Protein AF-A0A371CM23-F1 (afdb_monomer)

Nearest PDB structures (foldseek):
  6n2f-assembly1_A  TM=3.020E-01  e=3.499E-03  Arabidopsis thaliana
  1kz6-assembly1_E  TM=3.773E-01  e=4.670E+00  Schizosaccharomyces pombe
  8ssc-assembly1_A  TM=3.846E-01  e=6.494E+00  Thermus thermophilus HB8
  1di0-assembly1_A  TM=2.887E-01  e=3.749E+00  Brucella abortus

Foldseek 3Di:
DDLVVQQVLLADPCNLVVLLVPQVDQEDEDAQHEHQAPVSVVSSQQSHANHAYYHYAAYHYPQDDPPPDVPPPDDDDPAQDDQYQEYADEFEPDPRQLRVLQSVLQSCLVGNVLQRHAYYHFYYDDDADASCSRNHLSLLSSQDRHQHYAGEGAQDPDPSLLSSQLSNQRHAEYEYEYEASRQDLCVLLVVLVSLLSHPQLQRHAEYEYAYEAEEDDDLSSCRNLLSNLVSCDCVRNVNHQAYEYHYEYAHDPVRVPCLVVVPVVSVVSNCVSNVNCVVVVRYDYHYYHPDDPPPDPPPDDPDPDDDDD

Solvent-accessible surface area (backbone atoms only — not comparable to full-atom values): 16769 Å² total; per-residue (Å²): 134,62,78,65,59,62,37,57,53,57,63,42,83,61,37,47,64,61,52,38,68,44,49,80,42,36,70,50,77,48,69,66,43,57,36,84,30,68,68,55,54,50,49,45,51,52,36,24,79,43,32,27,34,41,36,41,34,48,68,40,50,68,73,70,65,90,74,77,67,89,73,85,80,74,80,89,72,100,66,53,57,44,53,28,34,33,42,35,41,35,38,44,63,51,72,60,47,17,50,47,40,26,54,50,38,46,56,47,56,72,20,49,21,33,74,46,25,32,35,42,34,46,42,62,44,75,94,82,66,38,44,50,76,30,36,34,78,49,55,42,66,36,17,58,41,24,25,33,40,37,38,44,57,53,75,64,93,52,68,63,51,47,54,31,44,43,34,25,66,44,35,31,33,43,33,44,34,37,55,44,96,50,68,49,46,63,47,32,45,47,50,19,50,55,62,63,46,36,67,45,41,49,52,26,31,37,40,35,42,37,36,46,33,80,35,84,82,60,77,67,68,57,42,38,39,47,42,35,42,68,51,62,39,61,90,53,29,65,46,52,60,40,35,38,40,38,43,30,30,40,66,52,90,86,51,81,84,52,68,71,72,52,47,58,62,50,50,53,51,52,53,69,38,26,53,66,42,56,75,67,69,28,59,47,79,46,80,41,67,58,80,77,73,95,77,68,90,86,77,81,76,81,86,77,76,84,85,78,135

Radius of gyration: 22.69 Å; Cα contacts (8 Å, |Δi|>4): 548; chains: 1; bounding box: 81×40×65 Å

Mean predicted aligned error: 10.31 Å

Structure (mmCIF, N/CA/C/O backbone):
data_AF-A0A371CM23-F1
#
_entry.id   AF-A0A371CM23-F1
#
loop_
_atom_site.group_PDB
_atom_site.id
_atom_site.type_symbol
_atom_site.label_atom_id
_atom_site.label_alt_id
_atom_site.label_comp_id
_atom_site.label_asym_id
_atom_site.label_entity_id
_atom_site.label_seq_id
_atom_site.pdbx_PDB_ins_code
_atom_site.Cartn_x
_atom_site.Cartn_y
_atom_site.Cartn_z
_atom_site.occupancy
_atom_site.B_iso_or_equiv
_atom_site.auth_seq_id
_atom_site.auth_comp_id
_atom_site.auth_asym_id
_atom_site.auth_atom_id
_atom_site.pdbx_PDB_model_num
ATOM 1 N N . MET A 1 1 ? 28.246 -14.247 -4.447 1.00 35.06 1 MET A N 1
ATOM 2 C CA . MET A 1 1 ? 28.243 -13.804 -5.861 1.00 35.06 1 MET A CA 1
ATOM 3 C C . MET A 1 1 ? 28.266 -12.284 -5.900 1.00 35.06 1 MET A C 1
ATOM 5 O O . MET A 1 1 ? 27.404 -11.659 -5.294 1.00 35.06 1 MET A O 1
ATOM 9 N N . SER A 1 2 ? 29.294 -11.690 -6.508 1.00 28.75 2 SER A N 1
ATOM 10 C CA . SER A 1 2 ? 29.508 -10.239 -6.526 1.00 28.75 2 SER A CA 1
ATOM 11 C C . SER A 1 2 ? 28.475 -9.523 -7.407 1.00 28.75 2 SER A C 1
ATOM 13 O O . SER A 1 2 ? 28.063 -10.030 -8.449 1.00 28.75 2 SER A O 1
ATOM 15 N N . ARG A 1 3 ? 28.081 -8.307 -7.003 1.00 31.19 3 ARG A N 1
ATOM 16 C CA . ARG A 1 3 ? 27.158 -7.407 -7.730 1.00 31.19 3 ARG A CA 1
ATOM 17 C C . ARG A 1 3 ? 27.526 -7.184 -9.206 1.00 31.19 3 ARG A C 1
ATOM 19 O O . ARG A 1 3 ? 26.651 -6.890 -10.013 1.00 31.19 3 ARG A O 1
ATOM 26 N N . THR A 1 4 ? 28.796 -7.347 -9.562 1.00 37.59 4 THR A N 1
ATOM 27 C CA . THR A 1 4 ? 29.312 -7.201 -10.928 1.00 37.59 4 THR A CA 1
ATOM 28 C C . THR A 1 4 ? 28.915 -8.352 -11.855 1.00 37.59 4 THR A C 1
ATOM 30 O O . THR A 1 4 ? 28.687 -8.115 -13.039 1.00 37.59 4 THR A O 1
ATOM 33 N N . ALA A 1 5 ? 28.745 -9.574 -11.337 1.00 33.97 5 ALA A N 1
ATOM 34 C CA . ALA A 1 5 ? 28.380 -10.728 -12.157 1.00 33.97 5 ALA A CA 1
ATOM 35 C C . ALA A 1 5 ? 26.925 -10.641 -12.654 1.00 33.97 5 ALA A C 1
ATOM 37 O O . ALA A 1 5 ? 26.678 -10.781 -13.842 1.00 33.97 5 ALA A O 1
ATOM 38 N N . LEU A 1 6 ? 25.956 -10.308 -11.796 1.00 42.22 6 LEU A N 1
ATOM 39 C CA . LEU A 1 6 ? 24.546 -10.182 -12.210 1.00 42.22 6 LEU A CA 1
ATOM 40 C C . LEU A 1 6 ? 24.303 -9.007 -13.179 1.00 42.22 6 LEU A C 1
ATOM 42 O O . LEU A 1 6 ? 23.492 -9.128 -14.094 1.00 42.22 6 LEU A O 1
ATOM 46 N N . GLY A 1 7 ? 25.039 -7.898 -13.031 1.00 40.88 7 GLY A N 1
ATOM 47 C CA . GLY A 1 7 ? 24.966 -6.758 -13.956 1.00 40.88 7 GLY A CA 1
ATOM 48 C C . GLY A 1 7 ? 25.486 -7.081 -15.362 1.00 40.88 7 GLY A C 1
ATOM 49 O O . GLY A 1 7 ? 24.867 -6.697 -16.355 1.00 40.88 7 GLY A O 1
ATOM 50 N N . ALA A 1 8 ? 26.569 -7.859 -15.466 1.00 47.59 8 ALA A N 1
ATOM 51 C CA . ALA A 1 8 ? 27.099 -8.312 -16.753 1.00 47.59 8 ALA A CA 1
ATOM 52 C C . ALA A 1 8 ? 26.114 -9.244 -17.487 1.00 47.59 8 ALA A C 1
ATOM 54 O O . ALA A 1 8 ? 25.931 -9.125 -18.698 1.00 47.59 8 ALA A O 1
ATOM 55 N N . TRP A 1 9 ? 25.412 -10.109 -16.747 1.00 47.91 9 TRP A N 1
ATOM 56 C CA . TRP A 1 9 ? 24.441 -11.055 -17.304 1.00 47.91 9 TRP A CA 1
ATOM 57 C C . TRP A 1 9 ? 23.134 -10.425 -17.782 1.00 47.91 9 TRP A C 1
ATOM 59 O O . TRP A 1 9 ? 22.467 -11.054 -18.580 1.00 47.91 9 TRP A O 1
ATOM 69 N N . ILE A 1 10 ? 22.744 -9.228 -17.329 1.00 53.38 10 ILE A N 1
ATOM 70 C CA . ILE A 1 10 ? 21.521 -8.532 -17.796 1.00 53.38 10 ILE A CA 1
ATOM 71 C C . ILE A 1 10 ? 21.820 -7.617 -18.998 1.00 53.38 10 ILE A C 1
ATOM 73 O O . ILE A 1 10 ? 20.923 -7.228 -19.749 1.00 53.38 10 ILE A O 1
ATOM 77 N N . SER A 1 11 ? 23.097 -7.292 -19.205 1.00 52.56 11 SER A N 1
ATOM 78 C CA . SER A 1 11 ? 23.566 -6.393 -20.263 1.00 52.56 11 SER A CA 1
ATOM 79 C C . SER A 1 11 ? 23.631 -7.060 -21.641 1.00 52.56 11 SER A C 1
ATOM 81 O O . SER A 1 11 ? 23.656 -6.368 -22.657 1.00 52.56 11 SER A O 1
ATOM 83 N N . HIS A 1 12 ? 23.651 -8.395 -21.699 1.00 58.47 12 HIS A N 1
ATOM 84 C CA . HIS A 1 12 ? 23.787 -9.119 -22.958 1.00 58.47 12 HIS A CA 1
ATOM 85 C C . HIS A 1 12 ? 22.426 -9.255 -23.680 1.00 58.47 12 HIS A C 1
ATOM 87 O O . HIS A 1 12 ? 21.406 -9.538 -23.048 1.00 58.47 12 HIS A O 1
ATOM 93 N N . PRO A 1 13 ? 22.339 -9.116 -25.011 1.00 59.00 13 PRO A N 1
ATOM 94 C CA . PRO A 1 13 ? 21.084 -9.328 -25.735 1.00 59.00 13 PRO A CA 1
ATOM 95 C C . PRO A 1 13 ? 20.507 -10.744 -25.554 1.00 59.00 13 PRO A C 1
ATOM 97 O O . PRO A 1 13 ? 19.305 -10.931 -25.596 1.00 59.00 13 PRO A O 1
ATOM 100 N N . SER A 1 14 ? 21.311 -11.772 -25.286 1.00 64.44 14 SER A N 1
ATOM 101 C CA . SER A 1 14 ? 20.772 -13.135 -25.102 1.00 64.44 14 SER A CA 1
ATOM 102 C C . SER A 1 14 ? 20.071 -13.373 -23.755 1.00 64.44 14 SER A C 1
ATOM 104 O O . SER A 1 14 ? 19.386 -14.382 -23.593 1.00 64.44 14 SER A O 1
ATOM 106 N N . SER A 1 15 ? 20.184 -12.452 -22.796 1.00 66.12 15 SER A N 1
ATOM 107 C CA . SER A 1 15 ? 19.636 -12.608 -21.438 1.00 66.12 15 SER A CA 1
ATOM 108 C C . SER A 1 15 ? 18.119 -12.774 -21.439 1.00 66.12 15 SER A C 1
ATOM 110 O O . SER A 1 15 ? 17.581 -13.612 -20.723 1.00 66.12 15 SER A O 1
ATOM 112 N N . PHE A 1 16 ? 17.413 -12.022 -22.292 1.00 66.56 16 PHE A N 1
ATOM 113 C CA . PHE A 1 16 ? 15.957 -12.141 -22.407 1.00 66.56 16 PHE A CA 1
ATOM 114 C C . PHE A 1 16 ? 15.532 -13.461 -23.065 1.00 66.56 16 PHE A C 1
ATOM 116 O O . PHE A 1 16 ? 14.471 -13.983 -22.739 1.00 66.56 16 PHE A O 1
ATOM 123 N N . VAL A 1 17 ? 16.367 -14.027 -23.944 1.00 69.44 17 VAL A N 1
ATOM 124 C CA . VAL A 1 17 ? 16.135 -15.348 -24.554 1.00 69.44 17 VAL A CA 1
ATOM 125 C C . VAL A 1 17 ? 16.346 -16.461 -23.531 1.00 69.44 17 VAL A C 1
ATOM 127 O O . VAL A 1 17 ? 15.643 -17.464 -23.554 1.00 69.44 17 VAL A O 1
ATOM 130 N N . ALA A 1 18 ? 17.301 -16.299 -22.614 1.00 76.31 18 ALA A N 1
ATOM 131 C CA . ALA A 1 18 ? 17.464 -17.231 -21.506 1.00 76.31 18 ALA A CA 1
ATOM 132 C C . ALA A 1 18 ? 16.271 -17.153 -20.542 1.00 76.31 18 ALA A C 1
ATOM 134 O O . ALA A 1 18 ? 15.743 -18.184 -20.135 1.00 76.31 18 ALA A O 1
ATOM 135 N N . ILE A 1 19 ? 15.808 -15.938 -20.228 1.00 75.75 19 ILE A N 1
ATOM 136 C CA . ILE A 1 19 ? 14.697 -15.722 -19.294 1.00 75.75 19 ILE A CA 1
ATOM 137 C C . ILE A 1 19 ? 13.362 -16.228 -19.860 1.00 75.75 19 ILE A C 1
ATOM 139 O O . ILE A 1 19 ? 12.578 -16.818 -19.119 1.00 75.75 19 ILE A O 1
ATOM 143 N N . SER A 1 20 ? 13.120 -16.088 -21.167 1.00 76.12 20 SER A N 1
ATOM 144 C CA . SER A 1 20 ? 11.886 -16.577 -21.799 1.00 76.12 20 SER A CA 1
ATOM 145 C C . SER A 1 20 ? 11.705 -18.098 -21.717 1.00 76.12 20 SER A C 1
ATOM 147 O O . SER A 1 20 ? 10.590 -18.591 -21.888 1.00 76.12 20 SER A O 1
ATOM 149 N N . ARG A 1 21 ? 12.773 -18.855 -21.421 1.00 83.19 21 ARG A N 1
ATOM 150 C CA . ARG A 1 21 ? 12.700 -20.308 -21.195 1.00 83.19 21 ARG A CA 1
ATOM 151 C C . ARG A 1 21 ? 11.995 -20.670 -19.890 1.00 83.19 21 ARG A C 1
ATOM 153 O O . ARG A 1 21 ? 11.508 -21.789 -19.763 1.00 83.19 21 ARG A O 1
ATOM 160 N N . PHE A 1 22 ? 11.897 -19.743 -18.939 1.00 84.50 22 PHE A N 1
ATOM 161 C CA . PHE A 1 22 ? 11.198 -19.966 -17.676 1.00 84.50 22 PHE A CA 1
ATOM 162 C C . PHE A 1 22 ? 9.701 -19.651 -17.803 1.00 84.50 22 PHE A C 1
ATOM 164 O O . PHE A 1 22 ? 9.168 -18.742 -17.165 1.00 84.50 22 PHE A O 1
ATOM 171 N N . SER A 1 23 ? 9.005 -20.411 -18.649 1.00 84.75 23 SER A N 1
ATOM 172 C CA . SER A 1 23 ? 7.587 -20.195 -18.960 1.00 84.75 23 SER A CA 1
ATOM 173 C C . SER A 1 23 ? 6.650 -20.402 -17.764 1.00 84.75 23 SER A C 1
ATOM 175 O O . SER A 1 23 ? 5.562 -19.828 -17.746 1.00 84.75 23 SER A O 1
ATOM 177 N N . SER A 1 24 ? 7.066 -21.170 -16.755 1.00 90.88 24 SER A N 1
ATOM 178 C CA . SER A 1 24 ? 6.309 -21.452 -15.529 1.00 90.88 24 SER A CA 1
ATOM 179 C C . SER A 1 24 ? 6.597 -20.486 -14.375 1.00 90.88 24 SER A C 1
ATOM 181 O O . SER A 1 24 ? 5.966 -20.598 -13.325 1.00 90.88 24 SER A O 1
ATOM 183 N N . THR A 1 25 ? 7.518 -19.530 -14.535 1.00 91.94 25 THR A N 1
ATOM 184 C CA . THR A 1 25 ? 7.862 -18.597 -13.454 1.00 91.94 25 THR A CA 1
ATOM 185 C C . THR A 1 25 ? 6.702 -17.656 -13.160 1.00 91.94 25 THR A C 1
ATOM 187 O O . THR A 1 25 ? 6.352 -16.804 -13.976 1.00 91.94 25 THR A O 1
ATOM 190 N N . GLN A 1 26 ? 6.142 -17.798 -11.960 1.00 95.62 26 GLN A N 1
ATOM 191 C CA . GLN A 1 26 ? 5.046 -16.966 -11.457 1.00 95.62 26 GLN A CA 1
ATOM 192 C C . GLN A 1 26 ? 5.521 -15.792 -10.605 1.00 95.62 26 GLN A C 1
ATOM 194 O O . GLN A 1 26 ? 4.825 -14.785 -10.513 1.00 95.62 26 GLN A O 1
ATOM 199 N N . SER A 1 27 ? 6.706 -15.907 -10.002 1.00 96.12 27 SER A N 1
ATOM 200 C CA . SER A 1 27 ? 7.258 -14.912 -9.088 1.00 96.12 27 SER A CA 1
ATOM 201 C C . SER A 1 27 ? 8.640 -14.470 -9.535 1.00 96.12 27 SER A C 1
ATOM 203 O O . SER A 1 27 ? 9.510 -15.301 -9.796 1.00 96.12 27 SER A O 1
ATOM 205 N N . LEU A 1 28 ? 8.843 -13.157 -9.606 1.00 95.19 28 LEU A N 1
ATOM 206 C CA . LEU A 1 28 ? 10.132 -12.548 -9.897 1.00 95.19 28 LEU A CA 1
ATOM 207 C C . LEU A 1 28 ? 10.450 -11.480 -8.855 1.00 95.19 28 LEU A C 1
ATOM 209 O O . LEU A 1 28 ? 9.652 -10.578 -8.601 1.00 95.19 28 LEU A O 1
ATOM 213 N N . MET A 1 29 ? 11.658 -11.556 -8.304 1.00 95.62 29 MET A N 1
ATOM 214 C CA . MET A 1 29 ? 12.214 -10.532 -7.431 1.00 95.62 29 MET A CA 1
ATOM 215 C C . MET A 1 29 ? 13.476 -9.954 -8.066 1.00 95.62 29 MET A C 1
ATOM 217 O O . MET A 1 29 ? 14.402 -10.689 -8.400 1.00 95.62 29 MET A O 1
ATOM 221 N N . ILE A 1 30 ? 13.511 -8.634 -8.224 1.00 93.44 30 ILE A N 1
ATOM 222 C CA . ILE A 1 30 ? 14.664 -7.885 -8.725 1.00 93.44 30 ILE A CA 1
ATOM 223 C C . ILE A 1 30 ? 15.074 -6.917 -7.623 1.00 93.44 30 ILE A C 1
ATOM 225 O O . ILE A 1 30 ? 14.290 -6.064 -7.211 1.00 93.44 30 ILE A O 1
ATOM 229 N N . PHE A 1 31 ? 16.309 -7.052 -7.155 1.00 92.31 31 PHE A N 1
ATOM 230 C CA . PHE A 1 31 ? 16.837 -6.275 -6.041 1.00 92.31 31 PHE A CA 1
ATOM 231 C C . PHE A 1 31 ? 18.124 -5.577 -6.464 1.00 92.31 31 PHE A C 1
ATOM 233 O O . PHE A 1 31 ? 19.132 -6.233 -6.736 1.00 92.31 31 PHE A O 1
ATOM 240 N N . ARG A 1 32 ? 18.094 -4.242 -6.499 1.00 88.00 32 ARG A N 1
ATOM 241 C CA . ARG A 1 32 ? 19.245 -3.373 -6.775 1.00 88.00 32 ARG A CA 1
ATOM 242 C C . ARG A 1 32 ? 20.002 -3.774 -8.043 1.00 88.00 32 ARG A C 1
ATOM 244 O O . ARG A 1 32 ? 21.234 -3.822 -8.053 1.00 88.00 32 ARG A O 1
ATOM 251 N N . CYS A 1 33 ? 19.262 -4.116 -9.097 1.00 89.50 33 CYS A N 1
ATOM 252 C CA . CYS A 1 33 ? 19.820 -4.492 -10.394 1.00 89.50 33 CYS A CA 1
ATOM 253 C C . CYS A 1 33 ? 19.880 -3.282 -11.327 1.00 89.50 33 CYS A C 1
ATOM 255 O O . CYS A 1 33 ? 18.923 -2.513 -11.412 1.00 89.50 33 CYS A O 1
ATOM 257 N N . ALA A 1 34 ? 20.981 -3.154 -12.066 1.00 90.62 34 ALA A N 1
ATOM 258 C CA . ALA A 1 34 ? 21.123 -2.167 -13.127 1.00 90.62 34 ALA A CA 1
ATOM 259 C C . ALA A 1 34 ? 20.753 -2.784 -14.482 1.00 90.62 34 ALA A C 1
ATOM 261 O O . ALA A 1 34 ? 21.237 -3.856 -14.843 1.00 90.62 34 ALA A O 1
ATOM 262 N N . PHE A 1 35 ? 19.910 -2.084 -15.232 1.00 87.50 35 PHE A N 1
ATOM 263 C CA . PHE A 1 35 ? 19.497 -2.424 -16.584 1.00 87.50 35 PHE A CA 1
ATOM 264 C C . PHE A 1 35 ? 20.091 -1.414 -17.569 1.00 87.50 35 PHE A C 1
ATOM 266 O O . PHE A 1 35 ? 20.107 -0.215 -17.282 1.00 87.50 35 PHE A O 1
ATOM 273 N N . PRO A 1 36 ? 20.506 -1.852 -18.769 1.00 87.06 36 PRO A N 1
ATOM 274 C CA . PRO A 1 36 ? 21.047 -0.946 -19.783 1.00 87.06 36 PRO A CA 1
ATOM 275 C C . PRO A 1 36 ? 19.995 0.036 -20.325 1.00 87.06 36 PRO A C 1
ATOM 277 O O . PRO A 1 36 ? 20.334 1.080 -20.867 1.00 87.06 36 PRO A O 1
ATOM 280 N N . SER A 1 37 ? 18.704 -0.287 -20.201 1.00 89.06 37 SER A N 1
ATOM 281 C CA . SER A 1 37 ? 17.589 0.604 -20.532 1.00 89.06 37 SER A CA 1
ATOM 282 C C . SER A 1 37 ? 16.303 0.145 -19.844 1.00 89.06 37 SER A C 1
ATOM 284 O O . SER A 1 37 ? 16.158 -1.033 -19.509 1.00 89.06 37 SER A O 1
ATOM 286 N N . PHE A 1 38 ? 15.311 1.034 -19.744 1.00 90.25 38 PHE A N 1
ATOM 287 C CA . PHE A 1 38 ? 13.955 0.644 -19.345 1.00 90.25 38 PHE A CA 1
ATOM 288 C C . PHE A 1 38 ? 13.356 -0.420 -20.287 1.00 90.25 38 PHE A C 1
ATOM 290 O O . PHE A 1 38 ? 12.633 -1.321 -19.868 1.00 90.25 38 PHE A O 1
ATOM 297 N N . GLY A 1 39 ? 13.701 -0.366 -21.579 1.00 87.88 39 GLY A N 1
ATOM 298 C CA . GLY A 1 39 ? 13.305 -1.374 -22.563 1.00 87.88 39 GLY A CA 1
ATOM 299 C C . GLY A 1 39 ? 13.792 -2.785 -22.226 1.00 87.88 39 GLY A C 1
ATOM 300 O O . GLY A 1 39 ? 13.050 -3.738 -22.454 1.00 87.88 39 GLY A O 1
ATOM 301 N N . ALA A 1 40 ? 14.989 -2.924 -21.650 1.00 86.31 40 ALA A N 1
ATOM 302 C CA . ALA A 1 40 ? 15.518 -4.220 -21.231 1.00 86.31 40 ALA A CA 1
ATOM 303 C C . ALA A 1 40 ? 14.683 -4.832 -20.096 1.00 86.31 40 ALA A C 1
ATOM 305 O O . ALA A 1 40 ? 14.271 -5.987 -20.207 1.00 86.31 40 ALA A O 1
ATOM 306 N N . LEU A 1 41 ? 14.345 -4.039 -19.071 1.00 90.88 41 LEU A N 1
ATOM 307 C CA . LEU A 1 41 ? 13.445 -4.469 -17.997 1.00 90.88 41 LEU A CA 1
ATOM 308 C C . LEU A 1 41 ? 12.080 -4.894 -18.555 1.00 90.88 41 LEU A C 1
ATOM 310 O O . LEU A 1 41 ? 11.600 -5.983 -18.249 1.00 90.88 41 LEU A O 1
ATOM 314 N N . ARG A 1 42 ? 11.474 -4.076 -19.426 1.00 90.62 42 ARG A N 1
ATOM 315 C CA . ARG A 1 42 ? 10.180 -4.412 -20.039 1.00 90.62 42 ARG A CA 1
ATOM 316 C C . ARG A 1 42 ? 10.228 -5.741 -20.783 1.00 90.62 42 ARG A C 1
ATOM 318 O O . ARG A 1 42 ? 9.348 -6.563 -20.571 1.00 90.62 42 ARG A O 1
ATOM 325 N N . ARG A 1 43 ? 11.257 -5.971 -21.609 1.00 87.62 43 ARG A N 1
ATOM 326 C CA . ARG A 1 43 ? 11.415 -7.228 -22.360 1.00 87.62 43 ARG A CA 1
ATOM 327 C C . ARG A 1 43 ? 11.471 -8.435 -21.430 1.00 87.62 43 ARG A C 1
ATOM 329 O O . ARG A 1 43 ? 10.758 -9.401 -21.681 1.00 87.62 43 ARG A O 1
ATOM 336 N N . ILE A 1 44 ? 12.244 -8.346 -20.345 1.00 89.00 44 ILE A N 1
ATOM 337 C CA . ILE A 1 44 ? 12.332 -9.389 -19.313 1.00 89.00 44 ILE A CA 1
ATOM 338 C C . ILE A 1 44 ? 10.943 -9.694 -18.746 1.00 89.00 44 ILE A C 1
ATOM 340 O O . ILE A 1 44 ? 10.496 -10.837 -18.807 1.00 89.00 44 ILE A O 1
ATOM 344 N N . LEU A 1 45 ? 10.217 -8.671 -18.292 1.00 91.69 45 LEU A N 1
ATOM 345 C CA . LEU A 1 45 ? 8.884 -8.846 -17.707 1.00 91.69 45 LEU A CA 1
ATOM 346 C C . LEU A 1 45 ? 7.864 -9.390 -18.716 1.00 91.69 45 LEU A C 1
ATOM 348 O O . LEU A 1 45 ? 7.056 -10.247 -18.375 1.00 91.69 45 LEU A O 1
ATOM 352 N N . THR A 1 46 ? 7.913 -8.945 -19.973 1.00 89.25 46 THR A N 1
ATOM 353 C CA . THR A 1 46 ? 7.014 -9.442 -21.029 1.00 89.25 46 THR A CA 1
ATOM 354 C C . THR A 1 46 ? 7.3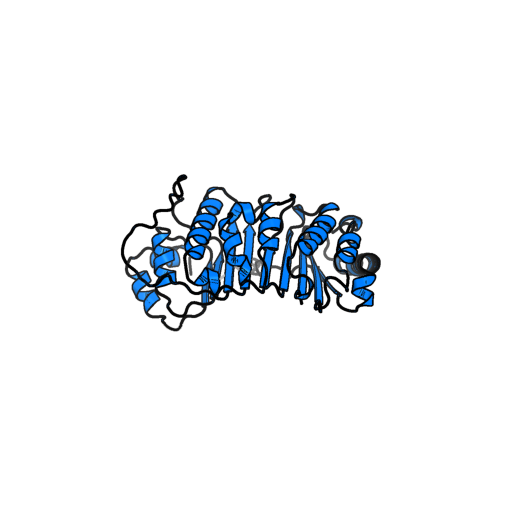55 -10.856 -21.496 1.00 89.25 46 THR A C 1
ATOM 356 O O . THR A 1 46 ? 6.480 -11.543 -22.016 1.00 89.25 46 THR A O 1
ATOM 359 N N . SER A 1 47 ? 8.607 -11.292 -21.316 1.00 87.94 47 SER A N 1
ATOM 360 C CA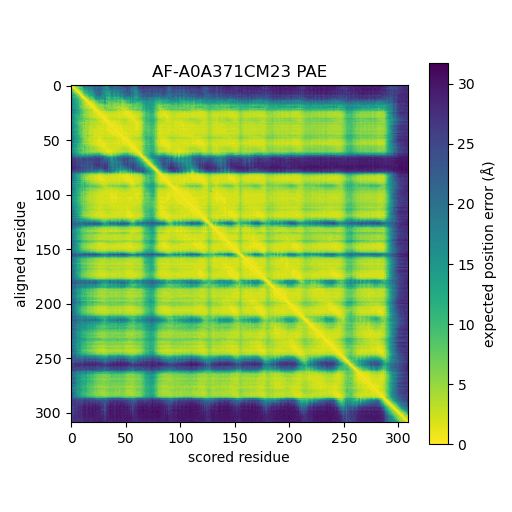 . SER A 1 47 ? 9.078 -12.624 -21.713 1.00 87.94 47 SER A CA 1
ATOM 361 C C . SER A 1 47 ? 8.671 -13.734 -20.745 1.00 87.94 47 SER A C 1
ATOM 363 O O . SER A 1 47 ? 8.829 -14.904 -21.078 1.00 87.94 47 SER A O 1
ATOM 365 N N . LEU A 1 48 ? 8.132 -13.377 -19.575 1.00 90.56 48 LEU A N 1
ATOM 366 C CA . LEU A 1 48 ? 7.671 -14.305 -18.548 1.00 90.56 48 LEU A CA 1
ATOM 367 C C . LEU A 1 48 ? 6.141 -14.409 -18.596 1.00 90.56 48 LEU A C 1
ATOM 369 O O . LEU A 1 48 ? 5.441 -13.597 -17.985 1.00 90.56 48 LEU A O 1
ATOM 373 N N . PRO A 1 49 ? 5.582 -15.378 -19.340 1.00 87.75 49 PRO A N 1
ATOM 374 C CA . PRO A 1 49 ? 4.156 -15.398 -19.617 1.00 87.75 49 PRO A CA 1
ATOM 375 C C . PRO A 1 49 ? 3.287 -15.716 -18.394 1.00 87.75 49 PRO A C 1
ATOM 377 O O . PRO A 1 49 ? 2.132 -15.296 -18.369 1.00 87.75 49 PRO A O 1
ATOM 380 N N . SER A 1 50 ? 3.826 -16.431 -17.408 1.00 92.56 50 SER A N 1
ATOM 381 C CA . SER A 1 50 ? 3.104 -16.834 -16.195 1.00 92.56 50 SER A CA 1
ATOM 382 C C . SER A 1 50 ? 3.339 -15.896 -15.011 1.00 92.56 50 SER A C 1
ATOM 384 O O . SER A 1 50 ? 2.869 -16.188 -13.915 1.00 92.56 50 SER A O 1
ATOM 386 N N . LEU A 1 51 ? 4.065 -14.789 -15.205 1.00 95.00 51 LEU A N 1
ATOM 387 C CA . LEU A 1 51 ? 4.430 -13.881 -14.123 1.00 95.00 51 LEU A CA 1
ATOM 388 C C . LEU A 1 51 ? 3.193 -13.183 -13.551 1.00 95.00 51 LEU A C 1
ATOM 390 O O . LEU A 1 51 ? 2.560 -12.375 -14.232 1.00 95.00 51 LEU A O 1
ATOM 394 N N . THR A 1 52 ? 2.905 -13.453 -12.280 1.00 97.06 52 THR A N 1
ATOM 395 C CA . THR A 1 52 ? 1.791 -12.865 -11.526 1.00 97.06 52 THR A CA 1
ATOM 396 C C . THR A 1 52 ? 2.260 -12.096 -10.293 1.00 97.06 52 THR A C 1
ATOM 398 O O . THR A 1 52 ? 1.544 -11.215 -9.825 1.00 97.06 52 THR A O 1
ATOM 401 N N . ILE A 1 53 ? 3.459 -12.378 -9.780 1.00 98.06 53 ILE A N 1
ATOM 402 C CA . ILE A 1 53 ? 4.035 -11.738 -8.595 1.00 98.06 53 ILE A CA 1
ATOM 403 C C . ILE A 1 53 ? 5.337 -11.048 -8.991 1.00 98.06 53 ILE A C 1
ATOM 405 O O . ILE A 1 53 ? 6.289 -11.695 -9.430 1.00 98.06 53 ILE A O 1
ATOM 409 N N . LEU A 1 54 ? 5.401 -9.734 -8.796 1.00 97.88 54 LEU A N 1
ATOM 410 C CA . LEU A 1 54 ? 6.600 -8.948 -9.060 1.00 97.88 54 LEU A CA 1
ATOM 411 C C . LEU A 1 54 ? 7.021 -8.170 -7.819 1.00 97.88 54 LEU A C 1
ATOM 413 O O . LEU A 1 54 ? 6.234 -7.423 -7.241 1.00 97.88 54 LEU A O 1
ATOM 417 N N . ARG A 1 55 ? 8.293 -8.308 -7.446 1.00 97.75 55 ARG A N 1
ATOM 418 C CA . ARG A 1 55 ? 8.933 -7.503 -6.405 1.00 97.75 55 ARG A CA 1
ATOM 419 C C . ARG A 1 55 ? 10.117 -6.753 -7.002 1.00 97.75 55 ARG A C 1
ATOM 421 O O . ARG A 1 55 ? 11.061 -7.380 -7.479 1.00 97.75 55 ARG A O 1
ATOM 428 N N . LEU A 1 56 ? 10.061 -5.427 -6.984 1.00 95.88 56 LEU A N 1
ATOM 429 C CA . LEU A 1 56 ? 11.125 -4.541 -7.445 1.00 95.88 56 LEU A CA 1
ATOM 430 C C . LEU A 1 56 ? 11.620 -3.699 -6.276 1.00 95.88 56 LEU A C 1
ATOM 432 O O . LEU A 1 56 ? 10.844 -2.968 -5.668 1.00 95.88 56 LEU A O 1
ATOM 436 N N . ASP A 1 57 ? 12.914 -3.785 -5.996 1.00 94.44 57 ASP A N 1
ATOM 437 C CA . ASP A 1 57 ? 13.565 -2.953 -4.991 1.00 94.44 57 ASP A CA 1
ATOM 438 C C . ASP A 1 57 ? 14.765 -2.231 -5.601 1.00 94.44 57 ASP A C 1
ATOM 440 O O . ASP A 1 57 ? 15.741 -2.874 -5.995 1.00 94.44 57 ASP A O 1
ATOM 444 N N . ASP A 1 58 ? 14.665 -0.908 -5.710 1.00 90.69 58 ASP A N 1
ATOM 445 C CA . ASP A 1 58 ? 15.665 0.006 -6.268 1.00 90.69 58 ASP A CA 1
ATOM 446 C C . ASP A 1 58 ? 16.299 -0.467 -7.601 1.00 90.69 58 ASP A C 1
ATOM 448 O O . ASP A 1 58 ? 17.531 -0.534 -7.716 1.00 90.69 58 ASP A O 1
ATOM 452 N N . PRO A 1 59 ? 15.519 -0.843 -8.637 1.00 92.38 59 PRO A N 1
ATOM 453 C CA . PRO A 1 59 ? 16.097 -1.129 -9.943 1.00 92.38 59 PRO A CA 1
ATOM 454 C C . PRO A 1 59 ? 16.579 0.168 -10.613 1.00 92.38 59 PRO A C 1
ATOM 456 O O . PRO A 1 59 ? 15.943 1.220 -10.534 1.00 92.38 59 PRO A O 1
ATOM 459 N N . LEU A 1 60 ? 17.696 0.076 -11.329 1.00 91.31 60 LEU A N 1
ATOM 460 C CA . LEU A 1 60 ? 18.363 1.217 -11.949 1.00 91.31 60 LEU A CA 1
ATOM 461 C C . LEU A 1 60 ? 18.378 1.075 -13.471 1.00 91.31 60 LEU A C 1
ATOM 463 O O . LEU A 1 60 ? 18.592 -0.011 -13.998 1.00 91.31 60 LEU A O 1
ATOM 467 N N . TRP A 1 61 ? 18.191 2.179 -14.186 1.00 92.62 61 TRP A N 1
ATOM 468 C CA . TRP A 1 61 ? 18.437 2.299 -15.628 1.00 92.62 61 TRP A CA 1
ATOM 469 C C . TRP A 1 61 ? 18.780 3.757 -15.972 1.00 92.62 61 TRP A C 1
ATOM 471 O O . TRP A 1 61 ? 18.634 4.624 -15.104 1.00 92.62 61 TRP A O 1
ATOM 481 N N . PRO A 1 62 ? 19.266 4.069 -17.188 1.00 91.44 62 PRO A N 1
ATOM 482 C CA . PRO A 1 62 ? 19.531 5.450 -17.583 1.00 91.44 62 PRO A CA 1
ATOM 483 C C . PRO A 1 62 ? 18.341 6.372 -17.299 1.00 91.44 62 PRO A C 1
ATOM 485 O O . PRO A 1 62 ? 17.188 5.969 -17.457 1.00 91.44 62 PRO A O 1
ATOM 488 N N . ASP A 1 63 ? 18.633 7.578 -16.817 1.00 87.25 63 ASP A N 1
ATOM 489 C CA . ASP A 1 63 ? 17.621 8.544 -16.386 1.00 87.25 63 ASP A CA 1
ATOM 490 C C . ASP A 1 63 ? 16.661 8.864 -17.549 1.00 87.25 63 ASP A C 1
ATOM 492 O O . ASP A 1 63 ? 17.133 9.188 -18.644 1.00 87.25 63 ASP A O 1
ATOM 496 N N . PRO A 1 64 ? 15.334 8.715 -17.381 1.00 82.19 64 PRO A N 1
ATOM 497 C CA . PRO A 1 64 ? 14.393 9.123 -18.416 1.00 82.19 64 PRO A CA 1
ATOM 498 C C . PRO A 1 64 ? 14.506 10.630 -18.688 1.00 82.19 64 PRO A C 1
ATOM 500 O O . PRO A 1 64 ? 14.650 11.436 -17.768 1.00 82.19 64 PRO A O 1
ATOM 503 N N . ALA A 1 65 ? 14.406 11.013 -19.964 1.00 75.69 65 ALA A N 1
ATOM 504 C CA . ALA A 1 65 ? 14.339 12.418 -20.352 1.00 75.69 65 ALA A CA 1
ATOM 505 C C . ALA A 1 65 ? 13.160 13.122 -19.652 1.00 75.69 65 ALA A C 1
ATOM 507 O O . ALA A 1 65 ? 12.125 12.503 -19.397 1.00 75.69 65 ALA A O 1
ATOM 508 N N . VAL A 1 66 ? 13.332 14.415 -19.353 1.00 62.19 66 VAL A N 1
ATOM 509 C CA . VAL A 1 66 ? 12.360 15.246 -18.611 1.00 62.19 66 VAL A CA 1
ATOM 510 C C . VAL A 1 66 ? 10.987 15.261 -19.297 1.00 62.19 66 VAL A C 1
ATOM 512 O O . VAL A 1 66 ? 9.958 15.251 -18.622 1.00 62.19 66 VAL A O 1
ATOM 515 N N . ASP A 1 67 ? 10.966 15.159 -20.626 1.00 55.19 67 ASP A N 1
ATOM 516 C CA . ASP A 1 67 ? 9.749 14.994 -21.410 1.00 55.19 67 ASP A CA 1
ATOM 517 C C . ASP A 1 67 ? 9.331 13.522 -21.444 1.00 55.19 67 ASP A C 1
ATOM 519 O O . ASP A 1 67 ? 9.666 12.766 -22.363 1.00 55.19 67 ASP A O 1
ATOM 523 N N . LEU A 1 68 ? 8.548 13.102 -20.449 1.00 53.72 68 LEU A N 1
ATOM 524 C CA . LEU A 1 68 ? 7.815 11.833 -20.470 1.00 53.72 68 LEU A CA 1
ATOM 525 C C . LEU A 1 68 ? 6.692 11.897 -21.522 1.00 53.72 68 LEU A C 1
ATOM 527 O O . LEU A 1 68 ? 5.503 11.844 -21.210 1.00 53.72 68 LEU A O 1
ATOM 531 N N . SER A 1 69 ? 7.063 12.025 -22.797 1.00 40.91 69 SER A N 1
ATOM 532 C CA . SER A 1 69 ? 6.126 11.949 -23.908 1.00 40.91 69 SER A CA 1
ATOM 533 C C . SER A 1 69 ? 5.438 10.577 -23.896 1.00 40.91 69 SER A C 1
ATOM 535 O O . SER A 1 69 ? 6.114 9.548 -23.817 1.00 40.91 69 SER A O 1
ATOM 537 N N . PRO A 1 70 ? 4.103 10.511 -24.052 1.00 44.31 70 PRO A N 1
ATOM 538 C CA . PRO A 1 70 ? 3.324 9.270 -23.979 1.00 44.31 70 PRO A CA 1
ATOM 539 C C . PRO A 1 70 ? 3.542 8.333 -25.181 1.00 44.31 70 PRO A C 1
ATOM 541 O O . PRO A 1 70 ? 2.801 7.372 -25.382 1.00 44.31 70 PRO A O 1
ATOM 544 N N . ARG A 1 71 ? 4.555 8.586 -26.011 1.00 42.41 71 ARG A N 1
ATOM 545 C CA . ARG A 1 71 ? 4.798 7.851 -27.247 1.00 42.41 71 ARG A CA 1
ATOM 546 C C . ARG A 1 71 ? 5.646 6.613 -26.979 1.00 42.41 71 ARG A C 1
ATOM 548 O O . ARG A 1 71 ? 6.815 6.535 -27.337 1.00 42.41 71 ARG A O 1
ATOM 555 N N . LEU A 1 72 ? 5.003 5.583 -26.433 1.00 50.34 72 LEU A N 1
ATOM 556 C CA . LEU A 1 72 ? 5.417 4.192 -26.639 1.00 50.34 72 LEU A CA 1
ATOM 557 C C . LEU A 1 72 ? 5.100 3.767 -28.087 1.00 50.34 72 LEU A C 1
ATOM 559 O O . LEU A 1 72 ? 4.382 2.803 -28.324 1.00 50.34 72 LEU A O 1
ATOM 563 N N . SER A 1 73 ? 5.599 4.501 -29.079 1.00 40.62 73 SER A N 1
ATOM 564 C CA . SER A 1 73 ? 5.418 4.172 -30.492 1.00 40.62 73 SER A CA 1
ATOM 565 C C . SER A 1 73 ? 6.666 3.496 -31.027 1.00 40.62 73 SER A C 1
ATOM 567 O O . SER A 1 73 ? 7.352 4.069 -31.860 1.00 40.62 73 SER A O 1
ATOM 569 N N . HIS A 1 74 ? 6.947 2.276 -30.567 1.00 40.44 74 HIS A N 1
ATOM 570 C CA . HIS A 1 74 ? 7.730 1.306 -31.333 1.00 40.44 74 HIS A CA 1
ATOM 571 C C . HIS A 1 74 ? 6.969 -0.022 -31.347 1.00 40.44 74 HIS A C 1
ATOM 573 O O . HIS A 1 74 ? 7.076 -0.818 -30.421 1.00 40.44 74 HIS A O 1
ATOM 579 N N . GLY A 1 75 ? 6.152 -0.164 -32.397 1.00 36.47 75 GLY A N 1
ATOM 580 C CA . GLY A 1 75 ? 5.987 -1.380 -33.195 1.00 36.47 75 GLY A CA 1
ATOM 581 C C . GLY A 1 75 ? 5.581 -2.671 -32.487 1.00 36.47 75 GLY A C 1
ATOM 582 O O . GLY A 1 75 ? 6.389 -3.298 -31.818 1.00 36.47 75 GLY A O 1
ATOM 583 N N . ALA A 1 76 ? 4.358 -3.113 -32.794 1.00 36.09 76 ALA A N 1
ATOM 584 C CA . ALA A 1 76 ? 3.909 -4.506 -32.783 1.00 36.09 76 ALA A CA 1
ATOM 585 C C . ALA A 1 76 ? 4.016 -5.277 -31.453 1.00 36.09 76 ALA A C 1
ATOM 587 O O . ALA A 1 76 ? 4.964 -6.015 -31.219 1.00 36.09 76 ALA A O 1
ATOM 588 N N . SER A 1 77 ? 2.957 -5.237 -30.640 1.00 41.84 77 SER A N 1
ATOM 589 C CA . SER A 1 77 ? 2.428 -6.479 -30.058 1.00 41.84 77 SER A CA 1
ATOM 590 C C . SER A 1 77 ? 1.031 -6.261 -29.487 1.00 41.84 77 SER A C 1
ATOM 592 O O . SER A 1 77 ? 0.808 -5.421 -28.617 1.00 41.84 77 SER A O 1
ATOM 594 N N . ILE A 1 78 ? 0.097 -7.078 -29.959 1.00 45.94 78 ILE A N 1
ATOM 595 C CA . ILE A 1 78 ? -1.307 -7.190 -29.541 1.00 45.94 78 ILE A CA 1
ATOM 596 C C . ILE A 1 78 ? -1.417 -7.842 -28.138 1.00 45.94 78 ILE A C 1
ATOM 598 O O . ILE A 1 78 ? -2.491 -8.205 -27.676 1.00 45.94 78 ILE A O 1
ATOM 602 N N . VAL A 1 79 ? -0.311 -7.959 -27.395 1.00 52.91 79 VAL A N 1
ATOM 603 C CA . VAL A 1 79 ? -0.258 -8.657 -26.107 1.00 52.91 79 VAL A CA 1
ATOM 604 C C . VAL A 1 79 ? 0.323 -7.727 -25.039 1.00 52.91 79 VAL A C 1
ATOM 606 O O . VAL A 1 79 ? 1.525 -7.724 -24.778 1.00 52.91 79 VAL A O 1
ATOM 609 N N . ARG A 1 80 ? -0.527 -6.907 -24.403 1.00 66.38 80 ARG A N 1
ATOM 610 C CA . ARG A 1 80 ? -0.121 -5.978 -23.327 1.00 66.38 80 ARG A CA 1
ATOM 611 C C . ARG A 1 80 ? 0.088 -6.704 -21.983 1.00 66.38 80 ARG A C 1
ATOM 613 O O . ARG A 1 80 ? -0.644 -6.477 -21.023 1.00 66.38 80 ARG A O 1
ATOM 620 N N . ARG A 1 81 ? 1.080 -7.601 -21.940 1.00 73.50 81 ARG A N 1
ATOM 621 C CA . ARG A 1 81 ? 1.652 -8.207 -20.719 1.00 73.50 81 ARG A CA 1
ATOM 622 C C . ARG A 1 81 ? 2.548 -7.184 -19.989 1.00 73.50 81 ARG A C 1
ATOM 624 O O . ARG A 1 81 ? 3.078 -6.292 -20.656 1.00 73.50 81 ARG A O 1
ATOM 631 N N . PRO A 1 82 ? 2.778 -7.310 -18.668 1.00 88.69 82 PRO A N 1
ATOM 632 C CA . PRO A 1 82 ? 2.378 -8.411 -17.777 1.00 88.69 82 PRO A CA 1
ATOM 633 C C . PRO A 1 82 ? 0.937 -8.314 -17.239 1.00 88.69 82 PRO A C 1
ATOM 635 O O . PRO A 1 82 ? 0.261 -7.299 -17.413 1.00 88.69 82 PRO A O 1
ATOM 638 N N . VAL A 1 83 ? 0.482 -9.396 -16.595 1.00 93.94 83 VAL A N 1
ATOM 639 C CA . VAL A 1 83 ? -0.817 -9.516 -15.904 1.00 93.94 83 VAL A CA 1
ATOM 640 C C . VAL A 1 83 ? -0.541 -9.849 -14.435 1.00 93.94 83 VAL A C 1
ATOM 642 O O . VAL A 1 83 ? -0.618 -11.003 -14.020 1.00 93.94 83 VAL A O 1
ATOM 645 N N . LEU A 1 84 ? -0.103 -8.855 -13.662 1.00 97.06 84 LEU A N 1
ATOM 646 C CA . LEU A 1 84 ? 0.288 -9.078 -12.270 1.00 97.06 84 LEU A CA 1
ATOM 647 C C . LEU A 1 84 ? -0.936 -9.122 -11.350 1.00 97.06 84 LEU A C 1
ATOM 649 O O . LEU A 1 84 ? -1.867 -8.334 -11.506 1.00 97.06 84 LEU A O 1
ATOM 653 N N . LEU A 1 85 ? -0.894 -10.024 -10.374 1.00 98.12 85 LEU A N 1
ATOM 654 C CA . LEU A 1 85 ? -1.812 -10.097 -9.237 1.00 98.12 85 LEU A CA 1
ATOM 655 C C . LEU A 1 85 ? -1.223 -9.401 -8.006 1.00 98.12 85 LEU A C 1
ATOM 657 O O . LEU A 1 85 ? -1.966 -8.795 -7.238 1.00 98.12 85 LEU A O 1
ATOM 661 N N . VAL A 1 86 ? 0.103 -9.474 -7.841 1.00 98.44 86 VAL A N 1
ATOM 662 C CA . VAL A 1 86 ? 0.838 -8.900 -6.708 1.00 98.44 86 VAL A CA 1
ATOM 663 C C . VAL A 1 86 ? 1.987 -8.042 -7.225 1.00 98.44 86 VAL A C 1
ATOM 665 O O . VAL A 1 86 ? 2.831 -8.515 -7.994 1.00 98.44 86 VAL A O 1
ATOM 668 N N . LEU A 1 87 ? 2.051 -6.797 -6.763 1.00 98.25 87 LEU A N 1
ATOM 669 C CA . LEU A 1 87 ? 3.128 -5.863 -7.065 1.00 98.25 87 LEU A CA 1
ATOM 670 C C . LEU A 1 87 ? 3.696 -5.298 -5.768 1.00 98.25 87 LEU A C 1
ATOM 672 O O . LEU A 1 87 ? 2.979 -4.674 -5.001 1.00 98.25 87 LEU A O 1
ATOM 676 N N . SER A 1 88 ? 4.999 -5.458 -5.562 1.00 97.88 88 SER A N 1
ATOM 677 C CA . SER A 1 88 ? 5.736 -4.775 -4.501 1.00 97.88 88 SER A CA 1
ATOM 678 C C . SER A 1 88 ? 6.841 -3.932 -5.114 1.00 97.88 88 SER A C 1
ATOM 680 O O . SER A 1 88 ? 7.678 -4.452 -5.854 1.00 97.88 88 SER A O 1
ATOM 682 N N . VAL A 1 89 ? 6.818 -2.632 -4.842 1.00 96.44 89 VAL A N 1
ATOM 683 C CA . VAL A 1 89 ? 7.727 -1.647 -5.422 1.00 96.44 89 VAL A CA 1
ATOM 684 C C . VAL A 1 89 ? 8.338 -0.775 -4.333 1.00 96.44 89 VAL A C 1
ATOM 686 O O . VAL A 1 89 ? 7.634 -0.246 -3.477 1.00 96.44 89 VAL A O 1
ATOM 689 N N . SER A 1 90 ? 9.659 -0.627 -4.373 1.00 94.31 90 SER A N 1
ATOM 690 C CA . SER A 1 90 ? 10.430 0.215 -3.457 1.00 94.31 90 SER A CA 1
ATOM 691 C C . SER A 1 90 ? 11.488 0.986 -4.238 1.00 94.31 90 SER A C 1
ATOM 693 O O . SER A 1 90 ? 12.247 0.382 -4.999 1.00 94.31 90 SER A O 1
ATOM 695 N N . TRP A 1 91 ? 11.487 2.311 -4.095 1.00 92.44 91 TRP A N 1
ATOM 696 C CA . TRP A 1 91 ? 12.438 3.224 -4.734 1.00 92.44 91 TRP A CA 1
ATOM 697 C C . TRP A 1 91 ? 12.908 4.281 -3.744 1.00 92.44 91 TRP A C 1
ATOM 699 O O . TRP A 1 91 ? 12.127 4.753 -2.916 1.00 92.44 91 TRP A O 1
ATOM 709 N N . SER A 1 92 ? 14.152 4.730 -3.885 1.00 88.31 92 SER A N 1
ATOM 710 C CA . SER A 1 92 ? 14.610 5.940 -3.209 1.00 88.31 92 SER A CA 1
ATOM 711 C C . SER A 1 92 ? 13.975 7.222 -3.761 1.00 88.31 92 SER A C 1
ATOM 713 O O . SER A 1 92 ? 13.581 7.300 -4.928 1.00 88.31 92 SER A O 1
ATOM 715 N N . SER A 1 93 ? 13.886 8.254 -2.920 1.00 83.50 93 SER A N 1
ATOM 716 C CA . SER A 1 93 ? 13.221 9.526 -3.251 1.00 83.50 93 SER A CA 1
ATOM 717 C C . SER A 1 93 ? 14.059 10.550 -4.013 1.00 83.50 93 SER A C 1
ATOM 719 O O . SER A 1 93 ? 13.572 11.648 -4.318 1.00 83.50 93 SER A O 1
ATOM 721 N N . ASP A 1 94 ? 15.298 10.226 -4.388 1.00 88.50 94 ASP A N 1
ATOM 722 C CA . ASP A 1 94 ? 16.081 11.127 -5.230 1.00 88.50 94 ASP A CA 1
ATOM 723 C C . ASP A 1 94 ? 15.374 11.382 -6.580 1.00 88.50 94 ASP A C 1
ATOM 725 O O . ASP A 1 94 ? 14.640 10.527 -7.090 1.00 88.50 94 ASP A O 1
ATOM 729 N N . PRO A 1 95 ? 15.553 12.572 -7.184 1.00 88.31 95 PRO A N 1
ATOM 730 C CA . PRO A 1 95 ? 14.818 12.959 -8.387 1.00 88.31 95 PRO A CA 1
ATOM 731 C C . PRO A 1 95 ? 14.906 11.958 -9.549 1.00 88.31 95 PRO A C 1
ATOM 733 O O . PRO A 1 95 ? 13.910 11.748 -10.243 1.00 88.31 95 PRO A O 1
ATOM 736 N N . SER A 1 96 ? 16.065 11.333 -9.771 1.00 88.88 96 SER A N 1
ATOM 737 C CA . SER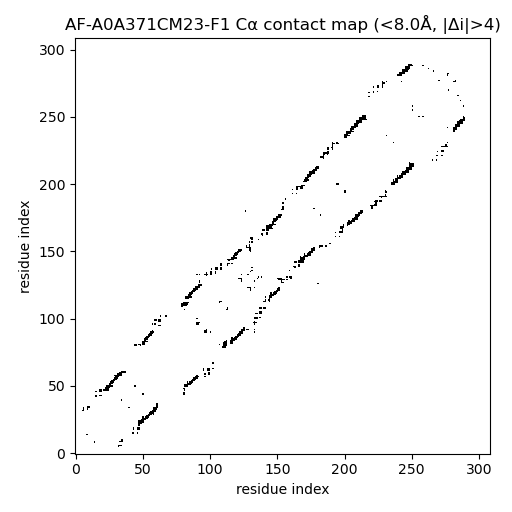 A 1 96 ? 16.239 10.376 -10.867 1.00 88.88 96 SER A CA 1
ATOM 738 C C . SER A 1 96 ? 15.466 9.086 -10.609 1.00 88.88 96 SER A C 1
ATOM 740 O O . SER A 1 96 ? 14.803 8.571 -11.511 1.00 88.88 96 SER A O 1
ATOM 742 N N . ASN A 1 97 ? 15.488 8.572 -9.378 1.00 90.81 97 ASN A N 1
ATOM 743 C CA . ASN A 1 97 ? 14.715 7.387 -9.019 1.00 90.81 97 ASN A CA 1
ATOM 744 C C . ASN A 1 97 ? 13.206 7.627 -9.032 1.00 90.81 97 ASN A C 1
ATOM 746 O O . ASN A 1 97 ? 12.478 6.764 -9.525 1.00 90.81 97 ASN A O 1
ATOM 750 N N . ARG A 1 98 ? 12.738 8.824 -8.663 1.00 90.50 98 ARG A N 1
ATOM 751 C CA . ARG A 1 98 ? 11.327 9.205 -8.845 1.00 90.50 98 ARG A CA 1
ATOM 752 C C . ARG A 1 98 ? 10.897 9.139 -10.306 1.00 90.50 98 ARG A C 1
ATOM 754 O O . ARG A 1 98 ? 9.891 8.510 -10.624 1.00 90.50 98 ARG A O 1
ATOM 761 N N . ARG A 1 99 ? 11.680 9.702 -11.234 1.00 90.69 99 ARG A N 1
ATOM 762 C CA . ARG A 1 99 ? 11.332 9.620 -12.663 1.00 90.69 99 ARG A CA 1
ATOM 763 C C . ARG A 1 99 ? 11.296 8.176 -13.175 1.00 90.69 99 ARG A C 1
ATOM 765 O O . ARG A 1 99 ? 10.419 7.831 -13.967 1.00 90.69 99 ARG A O 1
ATOM 772 N N . ARG A 1 100 ? 12.209 7.312 -12.714 1.00 92.62 100 ARG A N 1
ATOM 773 C CA . ARG A 1 100 ? 12.205 5.873 -13.049 1.00 92.62 100 ARG A CA 1
ATOM 774 C C . ARG A 1 100 ? 10.964 5.165 -12.509 1.00 92.62 100 ARG A C 1
ATOM 776 O O . ARG A 1 100 ? 10.307 4.447 -13.262 1.00 92.62 100 ARG A O 1
ATOM 783 N N . ALA A 1 101 ? 10.620 5.393 -11.244 1.00 93.81 101 ALA A N 1
ATOM 784 C CA . ALA A 1 101 ? 9.424 4.836 -10.623 1.00 93.81 101 ALA A CA 1
ATOM 785 C C . ALA A 1 101 ? 8.157 5.267 -11.384 1.00 93.81 101 ALA A C 1
ATOM 787 O O . ALA A 1 101 ? 7.367 4.418 -11.798 1.00 93.81 101 ALA A O 1
ATOM 788 N N . GLN A 1 102 ? 8.013 6.560 -11.690 1.00 93.12 102 GLN A N 1
ATOM 789 C CA . GLN A 1 102 ? 6.895 7.088 -12.480 1.00 93.12 102 GLN A CA 1
ATOM 790 C C . GLN A 1 102 ? 6.835 6.490 -13.893 1.00 93.12 102 GLN A C 1
ATOM 792 O O . GLN A 1 102 ? 5.760 6.105 -14.356 1.00 93.12 102 GLN A O 1
ATOM 797 N N . GLN A 1 103 ? 7.978 6.360 -14.578 1.00 92.69 103 GLN A N 1
ATOM 798 C CA . GLN A 1 103 ? 8.052 5.710 -15.890 1.00 92.69 103 GLN A CA 1
ATOM 799 C C . GLN A 1 103 ? 7.567 4.253 -15.820 1.00 92.69 103 GLN A C 1
ATOM 801 O O . GLN A 1 103 ? 6.806 3.814 -16.689 1.00 92.69 103 GLN A O 1
ATOM 806 N N . PHE A 1 104 ? 7.976 3.516 -14.784 1.00 94.44 104 PHE A N 1
ATOM 807 C CA . PHE A 1 104 ? 7.573 2.130 -14.566 1.00 94.44 104 PHE A CA 1
ATOM 808 C C . PHE A 1 104 ? 6.068 2.003 -14.293 1.00 94.44 104 PHE A C 1
ATOM 810 O O . PHE A 1 104 ? 5.390 1.240 -14.983 1.00 94.44 104 PHE A O 1
ATOM 817 N N . ILE A 1 105 ? 5.530 2.785 -13.354 1.00 94.75 105 ILE A N 1
ATOM 818 C CA . ILE A 1 105 ? 4.104 2.767 -12.995 1.00 94.75 105 ILE A CA 1
ATOM 819 C C . ILE A 1 105 ? 3.226 3.205 -14.173 1.00 94.75 105 ILE A C 1
ATOM 821 O O . ILE A 1 105 ? 2.212 2.563 -14.455 1.00 94.75 105 ILE A O 1
ATOM 825 N N . ASN A 1 106 ? 3.627 4.241 -14.918 1.00 92.06 106 ASN A N 1
ATOM 826 C CA . ASN A 1 106 ? 2.902 4.678 -16.111 1.00 92.06 106 ASN A CA 1
ATOM 827 C C . ASN A 1 106 ? 2.838 3.566 -17.166 1.00 92.06 106 ASN A C 1
ATOM 829 O O . ASN A 1 106 ? 1.755 3.263 -17.666 1.00 92.06 106 ASN A O 1
ATOM 833 N N . TRP A 1 107 ? 3.965 2.915 -17.471 1.00 92.12 107 TRP A N 1
ATOM 834 C CA . TRP A 1 107 ? 3.981 1.777 -18.392 1.00 92.12 107 TRP A CA 1
ATOM 835 C C . TRP A 1 107 ? 3.098 0.627 -17.899 1.00 92.12 107 TRP A C 1
ATOM 837 O O . TRP A 1 107 ? 2.287 0.114 -18.669 1.00 92.12 107 T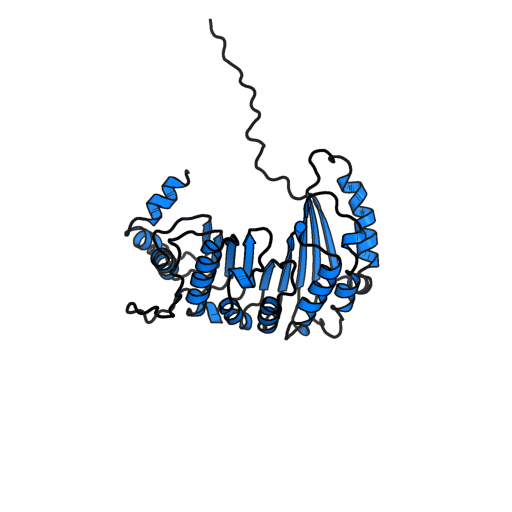RP A O 1
ATOM 847 N N . LEU A 1 108 ? 3.206 0.249 -16.622 1.00 93.88 108 LEU A N 1
ATOM 848 C CA . LEU A 1 108 ? 2.442 -0.861 -16.057 1.00 93.88 108 LEU A CA 1
ATOM 849 C C . LEU A 1 108 ? 0.930 -0.589 -16.099 1.00 93.88 108 LEU A C 1
ATOM 851 O O . LEU A 1 108 ? 0.154 -1.502 -16.390 1.00 93.88 108 LEU A O 1
ATOM 855 N N . SER A 1 109 ? 0.517 0.674 -15.924 1.00 92.19 109 SER A N 1
ATOM 856 C CA . SER A 1 109 ? -0.888 1.105 -16.023 1.00 92.19 109 SER A CA 1
ATOM 857 C C . SER A 1 109 ? -1.495 0.926 -17.420 1.00 92.19 109 SER A C 1
ATOM 859 O O . SER A 1 109 ? -2.706 1.017 -17.584 1.00 92.19 109 SER A O 1
ATOM 861 N N . GLN A 1 110 ? -0.671 0.669 -18.439 1.00 90.75 110 GLN A N 1
ATOM 862 C CA . GLN A 1 110 ? -1.114 0.428 -19.813 1.00 90.75 110 GLN A CA 1
ATOM 863 C C . GLN A 1 110 ? -1.236 -1.068 -20.144 1.00 90.75 110 GLN A C 1
ATOM 865 O O . GLN A 1 110 ? -1.562 -1.416 -21.281 1.00 90.75 110 GLN A O 1
ATOM 870 N N . THR A 1 111 ? -0.974 -1.947 -19.175 1.00 91.56 111 THR A N 1
ATOM 871 C CA . THR A 1 111 ? -1.008 -3.411 -19.316 1.00 91.56 111 THR A CA 1
ATOM 872 C C . THR A 1 111 ? -2.241 -4.008 -18.644 1.00 91.56 111 THR A C 1
ATOM 874 O O . THR A 1 111 ? -2.947 -3.320 -17.908 1.00 91.56 111 THR A O 1
ATOM 877 N N . ALA A 1 112 ? -2.497 -5.301 -18.858 1.00 92.19 112 ALA A N 1
ATOM 878 C CA . ALA A 1 112 ? -3.599 -6.000 -18.188 1.00 92.19 112 ALA A CA 1
ATOM 879 C C . ALA A 1 112 ? -3.451 -6.046 -16.652 1.00 92.19 112 ALA A C 1
ATOM 881 O O . ALA A 1 112 ? -4.443 -6.260 -15.956 1.00 92.19 112 ALA A O 1
ATOM 882 N N . THR A 1 113 ? -2.252 -5.754 -16.125 1.00 95.12 113 THR A N 1
ATOM 883 C CA . THR A 1 113 ? -2.016 -5.544 -14.687 1.00 95.12 113 THR A CA 1
ATOM 884 C C . THR A 1 113 ? -2.979 -4.524 -14.081 1.00 95.12 113 THR A C 1
ATOM 886 O O . THR A 1 113 ? -3.415 -4.705 -12.951 1.00 95.12 113 THR A O 1
ATOM 889 N N . LEU A 1 114 ? -3.366 -3.486 -14.834 1.00 93.88 114 LEU A N 1
ATOM 890 C CA . LEU A 1 114 ? -4.296 -2.455 -14.368 1.00 93.88 114 LEU A CA 1
ATOM 891 C C . LEU A 1 114 ? -5.593 -3.037 -13.781 1.00 93.88 114 LEU A C 1
ATOM 893 O O . LEU A 1 114 ? -6.096 -2.534 -12.783 1.00 93.88 114 LEU A O 1
ATOM 897 N N . SER A 1 115 ? -6.125 -4.083 -14.415 1.00 93.69 115 SER A N 1
ATOM 898 C CA . SER A 1 115 ? -7.382 -4.734 -14.034 1.00 93.69 115 SER A CA 1
ATOM 899 C C . SER A 1 115 ? -7.200 -6.014 -13.219 1.00 93.69 115 SER A C 1
ATOM 901 O O . SER A 1 115 ? -8.180 -6.538 -12.700 1.00 93.69 115 SER A O 1
ATOM 903 N N . SER A 1 116 ? -5.983 -6.559 -13.146 1.00 96.00 116 SER A N 1
ATOM 904 C CA . SER A 1 116 ? -5.710 -7.815 -12.436 1.00 96.00 116 SER A CA 1
ATOM 905 C C . SER A 1 116 ? -5.032 -7.624 -11.085 1.00 96.00 116 SER A C 1
ATOM 907 O O . SER A 1 116 ? -4.980 -8.576 -10.315 1.00 96.00 116 SER A O 1
ATOM 909 N N . LEU A 1 117 ? -4.487 -6.440 -10.795 1.00 97.62 117 LEU A N 1
ATOM 910 C CA . LEU A 1 117 ? -3.731 -6.211 -9.570 1.00 97.62 117 LEU A CA 1
ATOM 911 C C . LEU A 1 117 ? -4.646 -6.256 -8.341 1.00 97.62 117 LEU A C 1
ATOM 913 O O . LEU A 1 117 ? -5.574 -5.459 -8.226 1.00 97.62 117 LEU A O 1
ATOM 917 N N . VAL A 1 118 ? -4.353 -7.179 -7.425 1.00 98.19 118 VAL A N 1
ATOM 918 C CA . VAL A 1 118 ? -5.121 -7.418 -6.193 1.00 98.19 118 VAL A CA 1
ATOM 919 C C . VAL A 1 118 ? -4.344 -6.967 -4.959 1.00 98.19 118 VAL A C 1
ATOM 921 O O . VAL A 1 118 ? -4.939 -6.456 -4.013 1.00 98.19 118 VAL A O 1
ATOM 924 N N . ASP A 1 119 ? -3.027 -7.143 -4.964 1.00 98.56 119 ASP A N 1
ATOM 925 C CA . ASP A 1 119 ? -2.146 -6.810 -3.847 1.00 98.56 119 ASP A CA 1
ATOM 926 C C . ASP A 1 119 ? -1.076 -5.827 -4.321 1.00 98.56 119 ASP A C 1
ATOM 928 O O . ASP A 1 119 ? -0.350 -6.084 -5.290 1.00 98.56 119 ASP A O 1
ATOM 932 N N . LEU A 1 120 ? -1.026 -4.673 -3.667 1.00 98.38 120 LEU A N 1
ATOM 933 C CA . LEU A 1 120 ? -0.128 -3.587 -4.001 1.00 98.38 120 LEU A CA 1
ATOM 934 C C . LEU A 1 120 ? 0.632 -3.153 -2.754 1.00 98.38 120 LEU A C 1
ATOM 936 O O . LEU A 1 120 ? 0.048 -2.673 -1.787 1.00 98.38 120 LEU A O 1
ATOM 940 N N . ARG A 1 121 ? 1.956 -3.242 -2.831 1.00 97.38 121 ARG A N 1
ATOM 941 C CA . ARG A 1 121 ? 2.878 -2.701 -1.845 1.00 97.38 121 ARG A CA 1
ATOM 942 C C . ARG A 1 121 ? 3.744 -1.616 -2.458 1.00 97.38 121 ARG A C 1
ATOM 944 O O . ARG A 1 121 ? 4.428 -1.850 -3.454 1.00 97.38 121 ARG A O 1
ATOM 951 N N . VAL A 1 122 ? 3.743 -0.447 -1.834 1.00 94.38 122 VAL A N 1
ATOM 952 C CA . VAL A 1 122 ? 4.476 0.734 -2.282 1.00 94.38 122 VAL A CA 1
ATOM 953 C C . VAL A 1 122 ? 5.294 1.271 -1.115 1.00 94.38 122 VAL A C 1
ATOM 955 O O . VAL A 1 122 ? 4.757 1.577 -0.054 1.00 94.38 122 VAL A O 1
ATOM 958 N N . SER A 1 123 ? 6.608 1.359 -1.298 1.00 91.12 123 SER A N 1
ATOM 959 C CA . SER A 1 123 ? 7.521 1.950 -0.317 1.00 91.12 123 SER A CA 1
ATOM 960 C C . SER A 1 123 ? 8.414 2.989 -0.966 1.00 91.12 123 SER A C 1
ATOM 962 O O . SER A 1 123 ? 8.821 2.850 -2.121 1.00 91.12 123 SER A O 1
ATOM 964 N N . GLU A 1 124 ? 8.764 3.996 -0.187 1.00 86.19 124 GLU A N 1
ATOM 965 C CA . GLU A 1 124 ? 9.780 4.982 -0.510 1.00 86.19 124 GLU A CA 1
ATOM 966 C C . GLU A 1 124 ? 10.996 4.738 0.396 1.00 86.19 124 GLU A C 1
ATOM 968 O O . GLU A 1 124 ? 10.891 4.181 1.480 1.00 86.19 124 GLU A O 1
ATOM 973 N N . ARG A 1 125 ? 12.201 5.075 -0.063 1.00 78.88 125 ARG A N 1
ATOM 974 C CA . ARG A 1 125 ? 13.386 5.104 0.802 1.00 78.88 125 ARG A CA 1
ATOM 975 C C . ARG A 1 125 ? 13.961 6.503 0.805 1.00 78.88 125 ARG A C 1
ATOM 977 O O . ARG A 1 125 ? 14.493 6.961 -0.205 1.00 78.88 125 ARG A O 1
ATOM 984 N N . GLY A 1 126 ? 13.920 7.160 1.947 1.00 70.31 126 GLY A N 1
ATOM 985 C CA . GLY A 1 126 ? 14.486 8.491 2.090 1.00 70.31 126 GLY A CA 1
ATOM 986 C C . GLY A 1 126 ? 13.734 9.291 3.128 1.00 70.31 126 GLY A C 1
ATOM 987 O O . GLY A 1 126 ? 12.820 8.788 3.765 1.00 70.31 126 GLY A O 1
ATOM 988 N N . ALA A 1 127 ? 14.169 10.524 3.363 1.00 57.97 127 ALA A N 1
ATOM 989 C CA . ALA A 1 127 ? 13.780 11.222 4.580 1.00 57.97 127 ALA A CA 1
ATOM 990 C C . ALA A 1 127 ? 12.4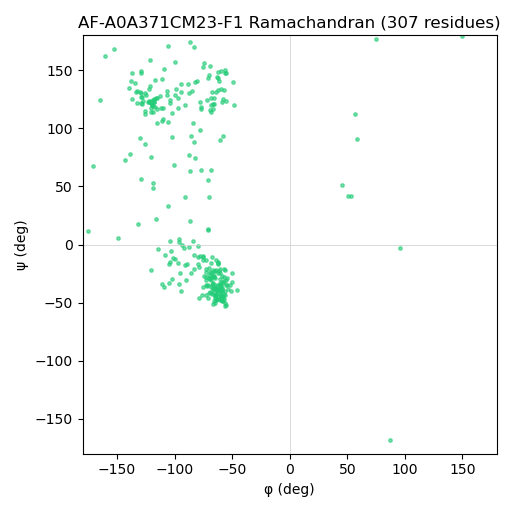37 11.967 4.483 1.00 57.97 127 ALA A C 1
ATOM 992 O O . ALA A 1 127 ? 11.829 12.182 5.522 1.00 57.97 127 ALA A O 1
ATOM 993 N N . GLN A 1 128 ? 11.950 12.375 3.299 1.00 64.31 128 GLN A N 1
ATOM 994 C CA . GLN A 1 128 ? 10.981 13.490 3.262 1.00 64.31 128 GLN A CA 1
ATOM 995 C C . GLN A 1 128 ? 9.918 13.494 2.145 1.00 64.31 128 GLN A C 1
ATOM 997 O O . GLN A 1 128 ? 9.185 14.476 2.031 1.00 64.31 128 GLN A O 1
ATOM 1002 N N . VAL A 1 129 ? 9.795 12.471 1.289 1.00 68.31 129 VAL A N 1
ATOM 1003 C CA . VAL A 1 129 ? 8.930 12.569 0.092 1.00 68.31 129 VAL A CA 1
ATOM 1004 C C . VAL A 1 129 ? 7.836 11.507 0.096 1.00 68.31 129 VAL A C 1
ATOM 1006 O O . VAL A 1 129 ? 8.124 10.323 0.115 1.00 68.31 129 VAL A O 1
ATOM 1009 N N . SER A 1 130 ? 6.567 11.914 0.006 1.00 80.25 130 SER A N 1
ATOM 1010 C CA . SER A 1 130 ? 5.451 10.960 -0.059 1.00 80.25 130 SER A CA 1
ATOM 1011 C C . SER A 1 130 ? 5.597 9.941 -1.203 1.00 80.25 130 SER A C 1
ATOM 1013 O O . SER A 1 130 ? 6.055 10.281 -2.300 1.00 80.25 130 SER A O 1
ATOM 1015 N N . CYS A 1 131 ? 5.102 8.713 -0.989 1.00 85.62 131 CYS A N 1
ATOM 1016 C CA . CYS A 1 131 ? 4.941 7.696 -2.029 1.00 85.62 131 CYS A CA 1
ATOM 1017 C C . CYS A 1 131 ? 4.302 8.261 -3.305 1.00 85.62 131 CYS A C 1
ATOM 1019 O O . CYS A 1 131 ? 4.734 7.929 -4.409 1.00 85.62 131 CYS A O 1
ATOM 1021 N N . MET A 1 132 ? 3.320 9.156 -3.191 1.00 88.75 132 MET A N 1
ATOM 1022 C CA . MET A 1 132 ? 2.659 9.722 -4.370 1.00 88.75 132 MET A CA 1
ATOM 1023 C C . MET A 1 132 ? 3.595 10.580 -5.218 1.00 88.75 132 MET A C 1
ATOM 1025 O O . MET A 1 132 ? 3.592 10.464 -6.443 1.00 88.75 132 MET A O 1
ATOM 1029 N N . ALA A 1 133 ? 4.492 11.337 -4.590 1.00 88.06 133 ALA A N 1
ATOM 1030 C CA . ALA A 1 133 ? 5.510 12.096 -5.305 1.00 88.06 133 ALA A CA 1
ATOM 1031 C C . ALA A 1 133 ? 6.560 11.182 -5.973 1.00 88.06 133 ALA A C 1
ATOM 1033 O O . ALA A 1 133 ? 7.113 11.541 -7.019 1.00 88.06 133 ALA A O 1
ATOM 1034 N N . THR A 1 134 ? 6.811 9.990 -5.423 1.00 90.25 134 THR A N 1
ATOM 1035 C CA . THR A 1 134 ? 7.738 9.005 -6.007 1.00 90.25 134 THR A CA 1
ATOM 1036 C C . THR A 1 134 ? 7.124 8.222 -7.162 1.00 90.25 134 THR A C 1
ATOM 1038 O O . THR A 1 134 ? 7.753 8.091 -8.207 1.00 90.25 134 THR A O 1
ATOM 1041 N N . PHE A 1 135 ? 5.897 7.727 -7.016 1.00 91.12 135 PHE A N 1
ATOM 1042 C CA . PHE A 1 135 ? 5.264 6.827 -7.989 1.00 91.12 135 PHE A CA 1
ATOM 1043 C C . PHE A 1 135 ? 4.327 7.544 -8.973 1.00 91.12 135 PHE A C 1
ATOM 1045 O O . PHE A 1 135 ? 4.026 7.016 -10.048 1.00 91.12 135 PHE A O 1
ATOM 1052 N N . GLY A 1 136 ? 3.933 8.776 -8.656 1.00 88.62 136 GLY A N 1
ATOM 1053 C CA . GLY A 1 136 ? 3.160 9.664 -9.513 1.00 88.62 136 GLY A CA 1
ATOM 1054 C C . GLY A 1 136 ? 1.673 9.303 -9.638 1.00 88.62 136 GLY A C 1
ATOM 1055 O O . GLY A 1 136 ? 1.206 8.265 -9.161 1.00 88.62 136 GLY A O 1
ATOM 1056 N N . PRO A 1 137 ? 0.903 10.130 -10.367 1.00 88.88 137 PRO A N 1
ATOM 1057 C CA . PRO A 1 137 ? -0.558 10.028 -10.435 1.00 88.88 137 PRO A CA 1
ATOM 1058 C C . PRO A 1 137 ? -1.061 8.776 -11.165 1.00 88.88 137 PRO A C 1
ATOM 1060 O O . PRO A 1 137 ? -2.225 8.401 -11.032 1.00 88.88 137 PRO A O 1
ATOM 1063 N N . SER A 1 138 ? -0.202 8.093 -11.933 1.00 91.25 138 SER A N 1
ATOM 1064 C CA . SER A 1 138 ? -0.572 6.838 -12.602 1.00 91.25 138 SER A CA 1
ATOM 1065 C C . SER A 1 138 ? -0.892 5.716 -11.610 1.00 91.25 138 SER A C 1
ATOM 1067 O O . SER A 1 138 ? -1.629 4.800 -11.972 1.00 91.25 138 SER A O 1
ATOM 1069 N N . LEU A 1 139 ? -0.403 5.805 -10.365 1.00 92.50 139 LEU A N 1
ATOM 1070 C CA . LEU A 1 139 ? -0.701 4.839 -9.307 1.00 92.50 139 LEU A CA 1
ATOM 1071 C C . LEU A 1 139 ? -2.207 4.770 -8.991 1.00 92.50 139 LEU A C 1
ATOM 1073 O O . LEU A 1 139 ? -2.746 3.686 -8.779 1.00 92.50 139 LEU A O 1
ATOM 1077 N N . VAL A 1 140 ? -2.912 5.905 -9.086 1.00 93.44 140 VAL A N 1
ATOM 1078 C CA . VAL A 1 140 ? -4.363 6.012 -8.840 1.00 93.44 140 VAL A CA 1
ATOM 1079 C C . VAL A 1 140 ? -5.179 5.082 -9.738 1.00 93.44 140 VAL A C 1
ATOM 1081 O O . VAL A 1 140 ? -6.252 4.613 -9.366 1.00 93.44 140 VAL A O 1
ATOM 1084 N N . ARG A 1 141 ? -4.664 4.756 -10.927 1.00 93.31 141 ARG A N 1
ATOM 1085 C CA . ARG A 1 141 ? -5.376 3.916 -11.893 1.00 93.31 141 ARG A CA 1
ATOM 1086 C C . ARG A 1 141 ? -5.584 2.486 -11.387 1.00 93.31 141 ARG A C 1
ATOM 1088 O O . ARG A 1 141 ? -6.581 1.872 -11.753 1.00 93.31 141 ARG A O 1
ATOM 1095 N N . PHE A 1 142 ? -4.699 1.979 -10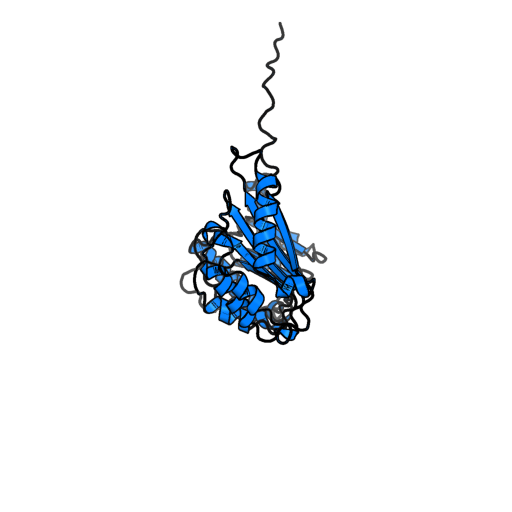.529 1.00 93.81 142 PHE A N 1
ATOM 1096 C CA . PHE A 1 142 ? -4.791 0.617 -9.997 1.00 93.81 142 PHE A CA 1
ATOM 1097 C C . PHE A 1 142 ? -5.868 0.449 -8.920 1.00 93.81 142 PHE A C 1
ATOM 1099 O O . PHE A 1 142 ? -6.230 -0.680 -8.599 1.00 93.81 142 PHE A O 1
ATOM 1106 N N . GLY A 1 143 ? -6.411 1.541 -8.370 1.00 91.25 143 GLY A N 1
ATOM 1107 C CA . GLY A 1 143 ? -7.188 1.470 -7.134 1.00 91.25 143 GLY A CA 1
ATOM 1108 C C . GLY A 1 143 ? -8.438 0.587 -7.192 1.00 91.25 143 GLY A C 1
ATOM 1109 O O . GLY A 1 143 ? -8.797 -0.039 -6.201 1.00 91.25 143 GLY A O 1
ATOM 1110 N N . ARG A 1 144 ? -9.073 0.450 -8.362 1.00 92.31 144 ARG A N 1
ATOM 1111 C CA . ARG A 1 144 ? -10.352 -0.272 -8.490 1.00 92.31 144 ARG A CA 1
ATOM 1112 C C . ARG A 1 144 ? -10.288 -1.745 -8.088 1.00 92.31 144 ARG A C 1
ATOM 1114 O O . ARG A 1 144 ? -11.285 -2.253 -7.588 1.00 92.31 144 ARG A O 1
ATOM 1121 N N . CYS A 1 145 ? -9.168 -2.418 -8.346 1.00 94.44 145 CYS A N 1
ATOM 1122 C CA . CYS A 1 145 ? -9.031 -3.869 -8.171 1.00 94.44 145 CYS A CA 1
ATOM 1123 C C . CYS A 1 145 ? -8.219 -4.255 -6.929 1.00 94.44 145 CYS A C 1
ATOM 1125 O O . CYS A 1 145 ? -8.302 -5.400 -6.483 1.00 94.44 145 CYS A O 1
ATOM 1127 N N . VAL A 1 146 ? -7.466 -3.306 -6.366 1.00 97.62 146 VAL A N 1
ATOM 1128 C CA . VAL A 1 146 ? -6.613 -3.534 -5.200 1.00 97.62 146 VAL A CA 1
ATOM 1129 C C . VAL A 1 146 ? -7.479 -3.850 -3.981 1.00 97.62 146 VAL A C 1
ATOM 1131 O O . VAL A 1 146 ? -8.320 -3.051 -3.569 1.00 97.62 146 VAL A O 1
ATOM 1134 N N . ARG A 1 147 ? -7.241 -5.031 -3.408 1.00 98.12 147 ARG A N 1
ATOM 1135 C CA . ARG A 1 147 ? -7.868 -5.530 -2.179 1.00 98.12 147 ARG A CA 1
ATOM 1136 C C . ARG A 1 147 ? -6.950 -5.427 -0.977 1.00 98.12 147 ARG A C 1
ATOM 1138 O O . ARG A 1 147 ? -7.436 -5.256 0.134 1.00 98.12 147 ARG A O 1
ATOM 1145 N N . ARG A 1 148 ? -5.638 -5.518 -1.189 1.00 98.56 148 ARG A N 1
ATOM 1146 C CA . ARG A 1 148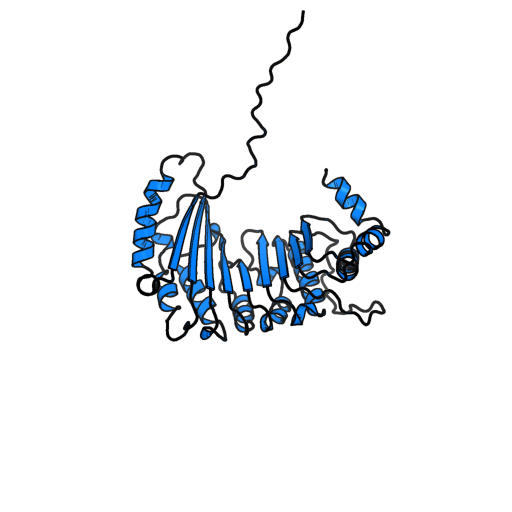 ? -4.632 -5.324 -0.143 1.00 98.56 148 ARG A CA 1
ATOM 1147 C C . ARG A 1 148 ? -3.691 -4.208 -0.548 1.00 98.56 148 ARG A C 1
ATOM 1149 O O . ARG A 1 148 ? -3.086 -4.282 -1.618 1.00 98.56 148 ARG A O 1
ATOM 1156 N N . LEU A 1 149 ? -3.594 -3.187 0.293 1.00 98.19 149 LEU A N 1
ATOM 1157 C CA . LEU A 1 149 ? -2.661 -2.084 0.111 1.00 98.19 149 LEU A CA 1
ATOM 1158 C C . LEU A 1 149 ? -1.702 -2.030 1.294 1.00 98.19 149 LEU A C 1
ATOM 1160 O O . LEU A 1 149 ? -2.147 -1.874 2.423 1.00 98.19 149 LEU A O 1
ATOM 1164 N N . ASP A 1 150 ? -0.407 -2.084 1.016 1.00 97.19 150 ASP A N 1
ATOM 1165 C CA . ASP A 1 150 ? 0.659 -1.710 1.944 1.00 97.19 150 ASP A CA 1
ATOM 1166 C C . ASP A 1 150 ? 1.322 -0.442 1.398 1.00 97.19 150 ASP A C 1
ATOM 1168 O O . ASP A 1 150 ? 1.876 -0.440 0.295 1.00 97.19 150 ASP A O 1
ATOM 1172 N N . ILE A 1 151 ? 1.238 0.653 2.150 1.00 93.94 151 ILE A N 1
ATOM 1173 C CA . ILE A 1 151 ? 1.783 1.941 1.736 1.00 93.94 151 ILE A CA 1
ATOM 1174 C C . ILE A 1 151 ? 2.486 2.654 2.882 1.00 93.94 151 ILE A C 1
ATOM 1176 O O . ILE A 1 151 ? 2.045 2.658 4.031 1.00 93.94 151 ILE A O 1
ATOM 1180 N N . GLU A 1 152 ? 3.596 3.289 2.542 1.00 89.88 152 GLU A N 1
ATOM 1181 C CA . GLU A 1 152 ? 4.312 4.182 3.437 1.00 89.88 152 GLU A CA 1
ATOM 1182 C C . GLU A 1 152 ? 3.729 5.598 3.386 1.00 89.88 152 GLU A C 1
ATOM 1184 O O . GLU A 1 152 ? 3.496 6.157 2.309 1.00 89.88 152 GLU A O 1
ATOM 1189 N N . VAL A 1 153 ? 3.480 6.173 4.560 1.00 86.88 153 VAL A N 1
ATOM 1190 C CA . VAL A 1 153 ? 2.829 7.472 4.733 1.00 86.88 153 VAL A CA 1
ATOM 1191 C C . VAL A 1 153 ? 3.870 8.512 5.157 1.00 86.88 153 VAL A C 1
ATOM 1193 O O . VAL A 1 153 ? 4.645 8.296 6.087 1.00 86.88 153 VAL A O 1
ATOM 1196 N N . GLY A 1 154 ? 3.911 9.641 4.445 1.00 79.62 154 GLY A N 1
ATOM 1197 C CA . GLY A 1 154 ? 4.802 10.768 4.749 1.00 79.62 154 GLY A CA 1
ATOM 1198 C C . GLY A 1 154 ? 4.226 11.762 5.769 1.00 79.62 154 GLY A C 1
ATOM 1199 O O . GLY A 1 154 ? 3.058 11.678 6.137 1.00 79.62 154 GLY A O 1
ATOM 1200 N N . GLU A 1 155 ? 5.046 12.742 6.169 1.00 65.56 155 GLU A N 1
ATOM 1201 C CA . GLU A 1 155 ? 4.749 13.757 7.206 1.00 65.56 155 GLU A CA 1
ATOM 1202 C C . GLU A 1 155 ? 3.634 14.751 6.849 1.00 65.56 155 GLU A C 1
ATOM 1204 O O . GLU A 1 155 ? 3.012 15.344 7.730 1.00 65.56 155 GLU A O 1
ATOM 1209 N N . SER A 1 156 ? 3.419 15.014 5.558 1.00 62.44 156 SER A N 1
ATOM 1210 C CA . SER A 1 156 ? 2.562 16.113 5.109 1.00 62.44 156 SER A CA 1
ATOM 1211 C C . SER A 1 156 ? 1.168 15.642 4.703 1.00 62.44 156 SER A C 1
ATOM 1213 O O . SER A 1 156 ? 0.952 14.486 4.333 1.00 62.44 156 SER A O 1
ATOM 1215 N N . ARG A 1 157 ? 0.200 16.573 4.751 1.00 68.94 157 ARG A N 1
ATOM 1216 C CA . ARG A 1 157 ? -1.152 16.375 4.206 1.00 68.94 157 ARG A CA 1
ATOM 1217 C C . ARG A 1 157 ? -1.068 16.114 2.706 1.00 68.94 157 ARG A C 1
ATOM 1219 O O . ARG A 1 157 ? -1.119 17.037 1.894 1.00 68.94 157 ARG A O 1
ATOM 1226 N N . ASP A 1 158 ? -0.953 14.846 2.353 1.00 77.81 158 ASP A N 1
ATOM 1227 C CA . ASP A 1 158 ? -0.857 14.426 0.971 1.00 77.81 158 ASP A CA 1
ATOM 1228 C C . ASP A 1 158 ? -2.252 14.250 0.359 1.00 77.81 158 ASP A C 1
ATOM 1230 O O . ASP A 1 158 ? -2.884 13.194 0.429 1.00 77.81 158 ASP A O 1
ATOM 1234 N N . SER A 1 159 ? -2.728 15.321 -0.279 1.00 85.81 159 SER A N 1
ATOM 1235 C CA . SER A 1 159 ? -3.980 15.294 -1.038 1.00 85.81 159 SER A CA 1
ATOM 1236 C C . SER A 1 159 ? -3.967 14.284 -2.195 1.00 85.81 159 SER A C 1
ATOM 1238 O O . SER A 1 159 ? -5.030 13.821 -2.610 1.00 85.81 159 SER A O 1
ATOM 1240 N N . GLU A 1 160 ? -2.798 13.914 -2.728 1.00 88.50 160 GLU A N 1
ATOM 1241 C CA . GLU A 1 160 ? -2.693 12.879 -3.757 1.00 88.50 160 GLU A CA 1
ATOM 1242 C C . GLU A 1 160 ? -2.875 11.485 -3.160 1.00 88.50 160 GLU A C 1
ATOM 1244 O O . GLU A 1 160 ? -3.527 10.644 -3.782 1.00 88.50 160 GLU A O 1
ATOM 1249 N N . LEU A 1 161 ? -2.375 11.256 -1.942 1.00 90.25 161 LEU A N 1
ATOM 1250 C CA . LEU A 1 161 ? -2.585 10.000 -1.223 1.00 90.25 161 LEU A CA 1
ATOM 1251 C C . LEU A 1 161 ? -4.065 9.822 -0.896 1.00 90.25 161 LEU A C 1
ATOM 1253 O O . LEU A 1 161 ? -4.622 8.758 -1.139 1.00 90.25 161 LEU A O 1
ATOM 1257 N N . GLU A 1 162 ? -4.733 10.875 -0.428 1.00 91.50 162 GLU A N 1
ATOM 1258 C CA . GLU A 1 162 ? -6.182 10.855 -0.197 1.00 91.50 162 GLU A CA 1
ATOM 1259 C C . GLU A 1 162 ? -6.962 10.532 -1.478 1.00 91.50 162 GLU A C 1
ATOM 1261 O O . GLU A 1 162 ? -7.850 9.679 -1.468 1.00 91.50 162 GLU A O 1
ATOM 1266 N N . ARG A 1 163 ? -6.597 11.152 -2.611 1.00 91.69 163 ARG A N 1
ATOM 1267 C CA . ARG A 1 163 ? -7.189 10.832 -3.923 1.00 91.69 163 ARG A CA 1
ATOM 1268 C C . ARG A 1 163 ? -6.947 9.380 -4.321 1.00 91.69 163 ARG A C 1
ATOM 1270 O O . ARG A 1 163 ? -7.835 8.754 -4.899 1.00 91.69 163 ARG A O 1
ATOM 1277 N N . PHE A 1 164 ? -5.766 8.841 -4.026 1.00 94.00 164 PHE A N 1
ATOM 1278 C CA . PHE A 1 164 ? -5.471 7.438 -4.273 1.00 94.00 164 PHE A CA 1
ATOM 1279 C C . PHE A 1 164 ? -6.326 6.525 -3.392 1.00 94.00 164 PHE A C 1
ATOM 1281 O O . PHE A 1 164 ? -6.991 5.640 -3.927 1.00 94.00 164 PHE A O 1
ATOM 1288 N N . LEU A 1 165 ? -6.408 6.779 -2.086 1.00 94.44 165 LEU A N 1
ATOM 1289 C CA . LEU A 1 165 ? -7.252 6.007 -1.172 1.00 94.44 165 LEU A CA 1
ATOM 1290 C C . LEU A 1 165 ? -8.732 6.048 -1.576 1.00 94.44 165 LEU A C 1
ATOM 1292 O O . LEU A 1 165 ? -9.411 5.024 -1.541 1.00 94.44 165 LEU A O 1
ATOM 1296 N N . TYR A 1 166 ? -9.215 7.196 -2.056 1.00 94.62 166 TYR A N 1
ATOM 1297 C CA . TYR A 1 166 ? -10.578 7.341 -2.567 1.00 94.62 166 TYR A CA 1
ATOM 1298 C C . TYR A 1 166 ? -10.861 6.461 -3.800 1.00 94.62 166 TYR A C 1
ATOM 1300 O O . TYR A 1 166 ? -12.005 6.090 -4.060 1.00 94.62 166 TYR A O 1
ATOM 1308 N N . SER A 1 167 ? -9.827 6.084 -4.561 1.00 94.94 167 SER A N 1
ATOM 1309 C CA . SER A 1 167 ? -9.961 5.189 -5.718 1.00 94.94 167 SER A CA 1
ATOM 1310 C C . SER A 1 167 ? -10.061 3.698 -5.352 1.00 94.94 167 SER A C 1
ATOM 1312 O O . SER A 1 167 ? -10.393 2.886 -6.219 1.00 94.94 167 SER A O 1
ATOM 1314 N N . LEU A 1 168 ? -9.806 3.329 -4.088 1.00 96.44 168 LEU A N 1
ATOM 1315 C CA . LEU A 1 168 ? -9.741 1.944 -3.610 1.00 96.44 168 LEU A CA 1
ATOM 1316 C C . LEU A 1 168 ? -11.130 1.363 -3.311 1.00 96.44 168 LEU A C 1
ATOM 1318 O O . LEU A 1 168 ? -11.543 1.198 -2.165 1.00 96.44 168 LEU A O 1
ATOM 1322 N N . THR A 1 169 ? -11.881 1.041 -4.361 1.00 95.62 169 THR A N 1
ATOM 1323 C CA . THR A 1 169 ? -13.278 0.579 -4.252 1.00 95.62 169 THR A CA 1
ATOM 1324 C C . THR A 1 169 ? -13.449 -0.897 -3.881 1.00 95.62 169 THR A C 1
ATOM 1326 O O . THR A 1 169 ? -14.581 -1.373 -3.804 1.00 95.62 169 THR A O 1
ATOM 1329 N N . SER A 1 170 ? -12.363 -1.650 -3.717 1.00 96.19 170 SER A N 1
ATOM 1330 C CA . SER A 1 170 ? -12.389 -3.084 -3.382 1.00 96.19 170 SER A CA 1
ATOM 1331 C C . SER A 1 170 ? -11.445 -3.442 -2.236 1.00 96.19 170 SER A C 1
ATOM 1333 O O . SER A 1 170 ? -11.105 -4.608 -2.075 1.00 96.19 170 SER A O 1
ATOM 1335 N N . LEU A 1 171 ? -11.016 -2.448 -1.455 1.00 97.81 171 LEU A N 1
ATOM 1336 C CA . LEU A 1 171 ? -10.056 -2.642 -0.378 1.00 97.81 171 LEU A CA 1
ATOM 1337 C C . LEU A 1 171 ? -10.652 -3.471 0.764 1.00 97.81 171 LEU A C 1
ATOM 1339 O O . LEU A 1 171 ? -11.682 -3.109 1.329 1.00 97.81 171 LEU A O 1
ATOM 1343 N N . GLU A 1 172 ? -9.957 -4.546 1.114 1.00 97.94 172 GLU A N 1
ATOM 1344 C CA . GLU A 1 172 ? -10.268 -5.452 2.221 1.00 97.94 172 GLU A CA 1
ATOM 1345 C C . GLU A 1 172 ? -9.219 -5.330 3.337 1.00 97.94 172 GLU A C 1
ATOM 1347 O O . GLU A 1 172 ? -9.566 -5.428 4.509 1.00 97.94 172 GLU A O 1
ATOM 1352 N N . ALA A 1 173 ? -7.951 -5.067 3.002 1.00 98.25 173 ALA A N 1
ATOM 1353 C CA . ALA A 1 173 ? -6.879 -4.872 3.978 1.00 98.25 173 ALA A CA 1
ATOM 1354 C C . ALA A 1 173 ? -6.049 -3.624 3.662 1.00 98.25 173 ALA A C 1
ATOM 1356 O O . ALA A 1 173 ? -5.601 -3.434 2.525 1.00 98.25 173 ALA A O 1
ATOM 1357 N N . LEU A 1 174 ? -5.816 -2.797 4.679 1.00 98.00 174 LEU A N 1
ATOM 1358 C CA . LEU A 1 174 ? -4.991 -1.598 4.590 1.00 98.00 174 LEU A CA 1
ATOM 1359 C C . LEU A 1 174 ? -3.846 -1.675 5.595 1.00 98.00 174 LEU A C 1
ATOM 1361 O O . LEU A 1 174 ? -4.087 -1.765 6.792 1.00 98.00 174 LEU A O 1
ATOM 1365 N N . HIS A 1 175 ? -2.613 -1.566 5.116 1.00 97.44 175 HIS A N 1
ATOM 1366 C CA . HIS A 1 175 ? -1.414 -1.442 5.930 1.00 97.44 175 HIS A CA 1
ATOM 1367 C C . HIS A 1 175 ? -0.762 -0.078 5.699 1.00 97.44 175 HIS A C 1
ATOM 1369 O O . HIS A 1 175 ? -0.327 0.243 4.593 1.00 97.44 175 HIS A O 1
ATOM 1375 N N . LEU A 1 176 ? -0.715 0.729 6.756 1.00 94.38 176 LEU A N 1
ATOM 1376 C CA . LEU A 1 176 ? -0.066 2.033 6.789 1.00 94.38 176 LEU A CA 1
ATOM 1377 C C . LEU A 1 176 ? 1.260 1.920 7.544 1.00 94.38 176 LEU A C 1
ATOM 1379 O O . LEU A 1 176 ? 1.284 1.522 8.711 1.00 94.38 176 LEU A O 1
ATOM 1383 N N . ARG A 1 177 ? 2.362 2.280 6.882 1.00 90.94 177 ARG A N 1
ATOM 1384 C CA . ARG A 1 177 ? 3.703 2.293 7.477 1.00 90.94 177 ARG A CA 1
ATOM 1385 C C . ARG A 1 177 ? 4.178 3.716 7.729 1.00 90.94 177 ARG A C 1
ATOM 1387 O O . ARG A 1 177 ? 4.123 4.544 6.824 1.00 90.94 177 ARG A O 1
ATOM 1394 N N . PHE A 1 178 ? 4.682 3.961 8.932 1.00 87.12 178 PHE A N 1
ATOM 1395 C CA . PHE A 1 178 ? 5.228 5.244 9.362 1.00 87.12 178 PHE A CA 1
ATOM 1396 C C . PHE A 1 178 ? 6.676 5.075 9.823 1.00 87.12 178 PHE A C 1
ATOM 1398 O O . PHE A 1 178 ? 6.986 4.169 10.599 1.00 87.12 178 PHE A O 1
ATOM 1405 N N . ASP A 1 179 ? 7.545 5.972 9.366 1.00 78.81 179 ASP A N 1
ATOM 1406 C CA . ASP A 1 179 ? 8.900 6.136 9.898 1.00 78.81 179 ASP A CA 1
ATOM 1407 C C . ASP A 1 179 ? 8.862 7.131 11.070 1.00 78.81 179 ASP A C 1
ATOM 1409 O O . ASP A 1 179 ? 8.164 8.142 11.012 1.00 78.81 179 ASP A O 1
ATOM 1413 N N . SER A 1 180 ? 9.584 6.863 12.151 1.00 68.19 180 SER A N 1
ATOM 1414 C CA . SER A 1 180 ? 9.526 7.671 13.374 1.00 68.19 180 SER A CA 1
ATOM 1415 C C . SER A 1 180 ? 10.088 9.064 13.297 1.00 68.19 180 SER A C 1
ATOM 1417 O O . SER A 1 180 ? 9.620 9.918 14.048 1.00 68.19 180 SER A O 1
ATOM 1419 N N . PHE A 1 181 ? 11.012 9.335 12.375 1.00 63.75 181 PHE A N 1
ATOM 1420 C CA . PHE A 1 181 ? 11.421 10.716 12.111 1.00 63.75 181 PHE A CA 1
ATOM 1421 C C . PHE A 1 181 ? 10.226 11.595 11.710 1.00 63.75 181 PHE A C 1
ATOM 1423 O O . PHE A 1 181 ? 10.281 12.810 11.865 1.00 63.75 181 PHE A O 1
ATOM 1430 N N . ARG A 1 182 ? 9.143 10.959 11.242 1.00 64.19 182 ARG A N 1
ATOM 1431 C CA . ARG A 1 182 ? 7.978 11.579 10.621 1.00 64.19 182 ARG A CA 1
ATOM 1432 C C . ARG A 1 182 ? 6.749 11.660 11.525 1.00 64.19 182 ARG A C 1
ATOM 1434 O O . ARG A 1 182 ? 5.681 12.074 11.072 1.00 64.19 182 ARG A O 1
ATOM 1441 N N . LEU A 1 183 ? 6.864 11.238 12.783 1.00 71.12 183 LEU A N 1
ATOM 1442 C CA . LEU A 1 183 ? 5.732 11.194 13.702 1.00 71.12 183 LEU A CA 1
ATOM 1443 C C . LEU A 1 183 ? 5.617 12.492 14.476 1.00 71.12 183 LEU A C 1
ATOM 1445 O O . LEU A 1 183 ? 6.505 12.892 15.223 1.00 71.12 183 LEU A O 1
ATOM 1449 N N . GLN A 1 184 ? 4.473 13.126 14.304 1.00 73.31 184 GLN A N 1
ATOM 1450 C CA . GLN A 1 184 ? 4.039 14.281 15.062 1.00 73.31 184 GLN A CA 1
ATOM 1451 C C . GLN A 1 184 ? 2.712 13.914 15.742 1.00 73.31 184 GLN A C 1
ATOM 1453 O O . GLN A 1 184 ? 2.011 13.016 15.269 1.00 73.31 184 GLN A O 1
ATOM 1458 N N . PRO A 1 185 ? 2.293 14.603 16.815 1.00 70.94 185 PRO A N 1
ATOM 1459 C CA . PRO A 1 185 ? 1.001 14.324 17.455 1.00 70.94 185 PRO A CA 1
ATOM 1460 C C . PRO A 1 185 ? -0.190 14.377 16.475 1.00 70.94 185 PRO A C 1
ATOM 1462 O O . PRO A 1 185 ? -1.179 13.661 16.603 1.00 70.94 185 PRO A O 1
ATOM 1465 N N . ASN A 1 186 ? -0.087 15.188 15.417 1.00 81.25 186 ASN A N 1
ATOM 1466 C CA . ASN A 1 186 ? -1.108 15.277 14.372 1.00 81.25 186 ASN A CA 1
ATOM 1467 C C . ASN A 1 186 ? -1.125 14.080 13.391 1.00 81.25 186 ASN A C 1
ATOM 1469 O O . ASN A 1 186 ? -2.077 13.963 12.613 1.00 81.25 186 ASN A O 1
ATOM 1473 N N . THR A 1 187 ? -0.133 13.183 13.420 1.00 84.38 187 THR A N 1
ATOM 1474 C CA . THR A 1 187 ? -0.060 12.017 12.529 1.00 84.38 187 THR A CA 1
ATOM 1475 C C . THR A 1 187 ? -1.228 11.064 12.768 1.00 84.38 187 THR A C 1
ATOM 1477 O O . THR A 1 187 ? -1.794 10.526 11.821 1.00 84.38 187 THR A O 1
ATOM 1480 N N . TRP A 1 188 ? -1.681 10.908 14.010 1.00 87.75 188 TRP A N 1
ATOM 1481 C CA . TRP A 1 188 ? -2.821 10.041 14.334 1.00 87.75 188 TRP A CA 1
ATOM 1482 C C . TRP A 1 188 ? -4.147 10.609 13.837 1.00 87.75 188 TRP A C 1
ATOM 1484 O O . TRP A 1 188 ? -4.986 9.884 13.304 1.00 87.75 188 TRP A O 1
ATOM 1494 N N . VAL A 1 189 ? -4.289 11.934 13.870 1.00 88.56 189 VAL A N 1
ATOM 1495 C CA . VAL A 1 189 ? -5.411 12.626 13.222 1.00 88.56 189 VAL A CA 1
ATOM 1496 C C . VAL A 1 189 ? -5.377 12.401 11.705 1.00 88.56 189 VAL A C 1
ATOM 1498 O O . VAL A 1 189 ? -6.419 12.188 11.081 1.00 88.56 189 VAL A O 1
ATOM 1501 N N . GLN A 1 190 ? -4.186 12.398 11.095 1.00 87.38 190 GLN A N 1
ATOM 1502 C CA . GLN A 1 190 ? -4.022 12.056 9.682 1.00 87.38 190 GLN A CA 1
ATOM 1503 C C . GLN A 1 190 ? -4.404 10.598 9.401 1.00 87.38 190 GLN A C 1
ATOM 1505 O O . GLN A 1 190 ? -5.129 10.366 8.438 1.00 87.38 190 GLN A O 1
ATOM 1510 N N . VAL A 1 191 ? -3.999 9.633 10.234 1.00 90.50 191 VAL A N 1
ATOM 1511 C CA . VAL A 1 191 ? -4.421 8.225 10.114 1.00 90.50 191 VAL A CA 1
ATOM 1512 C C . VAL A 1 191 ? -5.944 8.122 10.113 1.00 90.50 191 VAL A C 1
ATOM 1514 O O . VAL A 1 191 ? -6.514 7.565 9.173 1.00 90.50 191 VAL A O 1
ATOM 1517 N N . GLY A 1 192 ? -6.609 8.722 11.106 1.00 91.19 192 GLY A N 1
ATOM 1518 C CA . GLY A 1 192 ? -8.071 8.731 11.191 1.00 91.19 192 GLY A CA 1
ATOM 1519 C C . GLY A 1 192 ? -8.714 9.310 9.927 1.00 91.19 192 GLY A C 1
ATOM 1520 O O . GLY A 1 192 ? -9.632 8.718 9.358 1.00 91.19 192 GLY A O 1
ATOM 1521 N N . ARG A 1 193 ? -8.173 10.417 9.406 1.00 90.88 193 ARG A N 1
ATOM 1522 C CA . ARG A 1 193 ? -8.643 11.043 8.161 1.00 90.88 193 ARG A CA 1
ATOM 1523 C C . ARG A 1 193 ? -8.430 10.164 6.923 1.00 90.88 193 ARG A C 1
ATOM 1525 O O . ARG A 1 193 ? -9.328 10.078 6.083 1.00 90.88 193 ARG A O 1
ATOM 1532 N N . LEU A 1 194 ? -7.272 9.517 6.790 1.00 92.00 194 LEU A N 1
ATOM 1533 C CA . LEU A 1 194 ? -6.963 8.623 5.668 1.00 92.00 194 LEU A CA 1
ATOM 1534 C C . LEU A 1 194 ? -7.925 7.431 5.651 1.00 92.00 194 LEU A C 1
ATOM 1536 O O . LEU A 1 194 ? -8.524 7.133 4.619 1.00 92.00 194 LEU A O 1
ATOM 1540 N N . VAL A 1 195 ? -8.145 6.815 6.811 1.00 92.25 195 VAL A N 1
ATOM 1541 C CA . VAL A 1 195 ? -9.093 5.709 6.980 1.00 92.25 195 VAL A CA 1
ATOM 1542 C C . VAL A 1 195 ? -10.531 6.162 6.692 1.00 92.25 195 VAL A C 1
ATOM 1544 O O . VAL A 1 195 ? -11.284 5.464 6.010 1.00 92.25 195 VAL A O 1
ATOM 1547 N N . TYR A 1 196 ? -10.905 7.373 7.113 1.00 90.19 196 TYR A N 1
ATOM 1548 C CA . TYR A 1 196 ? -12.218 7.948 6.817 1.00 90.19 196 TYR A CA 1
ATOM 1549 C C . TYR A 1 196 ? -12.440 8.225 5.316 1.00 90.19 196 TYR A C 1
ATOM 1551 O O . TYR A 1 196 ? -13.577 8.189 4.845 1.00 90.19 196 TYR A O 1
ATOM 1559 N N . THR A 1 197 ? -11.368 8.460 4.552 1.00 91.44 197 THR A N 1
ATOM 1560 C CA . THR A 1 197 ? -11.415 8.771 3.108 1.00 91.44 197 THR A CA 1
ATOM 1561 C C . THR A 1 197 ? -11.761 7.551 2.241 1.00 91.44 197 THR A C 1
ATOM 1563 O O . THR A 1 197 ? -12.106 7.698 1.068 1.00 91.44 197 THR A O 1
ATOM 1566 N N . LEU A 1 198 ? -11.718 6.337 2.799 1.00 94.75 198 LEU A N 1
ATOM 1567 C CA . LEU A 1 198 ? -12.014 5.117 2.053 1.00 94.75 198 LEU A CA 1
ATOM 1568 C C . LEU A 1 198 ? -13.474 5.105 1.536 1.00 94.75 198 LEU A C 1
ATOM 1570 O O . LEU A 1 198 ? -14.417 5.355 2.297 1.00 94.75 198 LEU A O 1
ATOM 1574 N N . PRO A 1 199 ? -13.710 4.761 0.255 1.00 92.69 199 PRO A N 1
ATOM 1575 C CA . PRO A 1 199 ? -15.040 4.841 -0.352 1.00 92.69 199 PRO A CA 1
ATOM 1576 C C . PRO A 1 199 ? -16.000 3.744 0.141 1.00 92.69 199 PRO A C 1
ATOM 1578 O O . PRO A 1 199 ? -17.212 3.949 0.154 1.00 92.69 199 PRO A O 1
ATOM 1581 N N . ARG A 1 200 ? -15.484 2.575 0.554 1.00 92.38 200 ARG A N 1
ATOM 1582 C CA . ARG A 1 200 ? -16.270 1.410 1.008 1.00 92.38 200 ARG A CA 1
ATOM 1583 C C . ARG A 1 200 ? -15.789 0.866 2.354 1.00 92.38 200 ARG A C 1
ATOM 1585 O O . ARG A 1 200 ? -15.469 -0.309 2.487 1.00 92.38 200 ARG A O 1
ATOM 1592 N N . ARG A 1 201 ? -15.770 1.734 3.365 1.00 93.50 201 ARG A N 1
ATOM 1593 C CA . ARG A 1 201 ? -15.332 1.431 4.745 1.00 93.50 201 ARG A CA 1
ATOM 1594 C C . ARG A 1 201 ? -15.968 0.175 5.348 1.00 93.50 201 ARG A C 1
ATOM 1596 O O . ARG A 1 201 ? -15.306 -0.562 6.066 1.00 93.50 201 ARG A O 1
ATOM 1603 N N . THR A 1 202 ? -17.210 -0.128 4.975 1.00 92.88 202 THR A N 1
ATOM 1604 C CA . THR A 1 202 ? -17.936 -1.314 5.445 1.00 92.88 202 THR A CA 1
ATOM 1605 C C . THR A 1 202 ? -17.369 -2.643 4.945 1.00 92.88 202 THR A C 1
ATOM 1607 O O . THR A 1 202 ? -17.806 -3.674 5.439 1.00 92.88 202 THR A O 1
ATOM 1610 N N . GLN A 1 203 ? -16.442 -2.637 3.980 1.00 94.56 203 GLN A N 1
ATOM 1611 C CA . GLN A 1 203 ? -15.788 -3.832 3.427 1.00 94.56 203 GLN A CA 1
ATOM 1612 C C . GLN A 1 203 ? -14.376 -4.055 3.978 1.00 94.56 203 GLN A C 1
ATOM 1614 O O . GLN A 1 203 ? -13.812 -5.123 3.756 1.00 94.56 203 GLN A O 1
ATOM 1619 N N . LEU A 1 204 ? -13.807 -3.069 4.681 1.00 97.31 204 LEU A N 1
ATOM 1620 C CA . LEU A 1 204 ? -12.478 -3.194 5.267 1.00 97.31 204 LEU A CA 1
ATOM 1621 C C . LEU A 1 204 ? -12.522 -4.249 6.380 1.00 97.31 204 LEU A C 1
ATOM 1623 O O . LEU A 1 204 ? -13.282 -4.103 7.334 1.00 97.31 204 LEU A O 1
ATOM 1627 N N . LEU A 1 205 ? -11.716 -5.297 6.233 1.00 97.56 205 LEU A N 1
ATOM 1628 C CA . LEU A 1 205 ? -11.590 -6.419 7.162 1.00 97.56 205 LEU A CA 1
ATOM 1629 C C . LEU A 1 205 ? -10.437 -6.204 8.138 1.00 97.56 205 LEU A C 1
ATOM 1631 O O . LEU A 1 205 ? -10.567 -6.506 9.324 1.00 97.56 205 LEU A O 1
ATOM 1635 N N . GLU A 1 206 ? -9.324 -5.667 7.637 1.00 97.94 206 GLU A N 1
ATOM 1636 C CA . GLU A 1 206 ? -8.084 -5.526 8.394 1.00 97.94 206 GLU A CA 1
ATOM 1637 C C . GLU A 1 206 ? -7.484 -4.128 8.221 1.00 97.94 206 GLU A C 1
ATOM 1639 O O . GLU A 1 206 ? -7.304 -3.637 7.101 1.00 97.94 206 GLU A O 1
ATOM 1644 N N . LEU A 1 207 ? -7.128 -3.504 9.342 1.00 97.75 207 LEU A N 1
ATOM 1645 C CA . LEU A 1 207 ? -6.302 -2.304 9.379 1.00 97.75 207 LEU A CA 1
ATOM 1646 C C . LEU A 1 207 ? -5.013 -2.620 10.130 1.00 97.75 207 LEU A C 1
ATOM 1648 O O . LEU A 1 207 ? -5.042 -2.998 11.293 1.00 97.75 207 LEU A O 1
ATOM 1652 N N . HIS A 1 208 ? -3.875 -2.423 9.486 1.00 97.38 208 HIS A N 1
ATOM 1653 C CA . HIS A 1 208 ? -2.564 -2.547 10.103 1.00 97.38 208 HIS A CA 1
ATOM 1654 C C . HIS A 1 208 ? -1.889 -1.183 10.093 1.00 97.38 208 HIS A C 1
ATOM 1656 O O . HIS A 1 208 ? -1.765 -0.540 9.054 1.00 97.38 208 HIS A O 1
ATOM 1662 N N . ILE A 1 209 ? -1.457 -0.723 11.256 1.00 94.56 209 ILE A N 1
ATOM 1663 C CA . ILE A 1 209 ? -0.650 0.476 11.419 1.00 94.56 209 ILE A CA 1
ATOM 1664 C C . ILE A 1 209 ? 0.674 0.015 12.005 1.00 94.56 209 ILE A C 1
ATOM 1666 O O . ILE A 1 209 ? 0.702 -0.566 13.088 1.00 94.56 209 ILE A O 1
ATOM 1670 N N . SER A 1 210 ? 1.770 0.241 11.286 1.00 91.81 210 SER A N 1
ATOM 1671 C CA . SER A 1 210 ? 3.099 -0.072 11.802 1.00 91.81 210 SER A CA 1
ATOM 1672 C C . SER A 1 210 ? 3.980 1.156 11.835 1.00 91.81 210 SER A C 1
ATOM 1674 O O . SER A 1 210 ? 4.044 1.907 10.859 1.00 91.81 210 SER A O 1
ATOM 1676 N N . VAL A 1 211 ? 4.699 1.300 12.934 1.00 88.12 211 VAL A N 1
ATOM 1677 C CA . VAL A 1 211 ? 5.486 2.476 13.247 1.00 88.12 211 VAL A CA 1
ATOM 1678 C C . VAL A 1 211 ? 6.873 2.044 13.704 1.00 88.12 211 VAL A C 1
ATOM 1680 O O . VAL A 1 211 ? 6.995 1.293 14.671 1.00 88.12 211 VAL A O 1
ATOM 1683 N N . ASP A 1 212 ? 7.910 2.505 13.005 1.00 83.75 212 ASP A N 1
ATOM 1684 C CA . ASP A 1 212 ? 9.302 2.148 13.291 1.00 83.75 212 ASP A CA 1
ATOM 1685 C C . ASP A 1 212 ? 10.039 3.332 13.966 1.00 83.75 212 ASP A C 1
ATOM 1687 O O . ASP A 1 212 ? 10.389 4.309 13.308 1.00 83.75 212 ASP A O 1
ATOM 1691 N N . TYR A 1 213 ? 10.280 3.236 15.281 1.00 76.94 213 TYR A N 1
ATOM 1692 C CA . TYR A 1 213 ? 10.9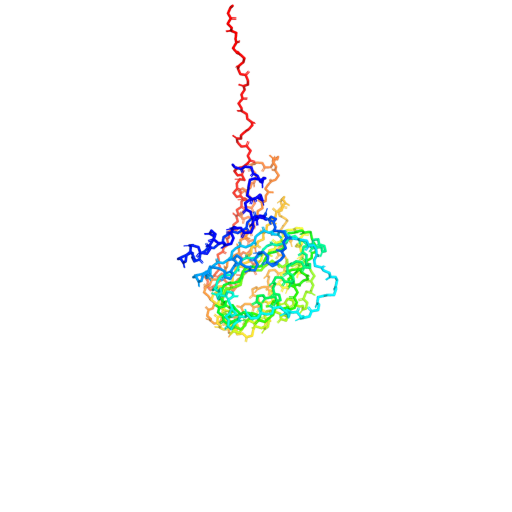75 4.179 16.175 1.00 76.94 213 TYR A CA 1
ATOM 1693 C C . TYR A 1 213 ? 12.485 3.996 16.240 1.00 76.94 213 TYR A C 1
ATOM 1695 O O . TYR A 1 213 ? 12.969 2.904 16.515 1.00 76.94 213 TYR A O 1
ATOM 1703 N N . PHE A 1 214 ? 13.237 5.084 16.076 1.00 72.88 214 PHE A N 1
ATOM 1704 C CA . PHE A 1 214 ? 14.650 5.152 16.444 1.00 72.88 214 PHE A CA 1
ATOM 1705 C C . PHE A 1 214 ? 14.791 5.795 17.826 1.00 72.88 214 PHE A C 1
ATOM 1707 O O . PHE A 1 214 ? 14.444 6.959 18.011 1.00 72.88 214 PHE A O 1
ATOM 1714 N N . GLY A 1 215 ? 15.318 5.045 18.796 1.00 71.38 215 GLY A N 1
ATOM 1715 C CA . GLY A 1 215 ? 15.452 5.501 20.178 1.00 71.38 215 GLY A CA 1
ATOM 1716 C C . GLY A 1 215 ? 14.213 5.237 21.037 1.00 71.38 215 GLY A C 1
ATOM 1717 O O . GLY A 1 215 ? 13.327 4.459 20.677 1.00 71.38 215 GLY A O 1
ATOM 1718 N N . ARG A 1 216 ? 14.190 5.853 22.224 1.00 70.62 216 ARG A N 1
ATOM 1719 C CA . ARG A 1 216 ? 13.132 5.668 23.224 1.00 70.62 216 ARG A CA 1
ATOM 1720 C C . ARG A 1 216 ? 11.880 6.461 22.820 1.00 70.62 216 ARG A C 1
ATOM 1722 O O . ARG A 1 216 ? 11.969 7.685 22.746 1.00 70.62 216 ARG A O 1
ATOM 1729 N N . PRO A 1 217 ? 10.727 5.809 22.584 1.00 71.81 217 PRO A N 1
ATOM 1730 C CA . PRO A 1 217 ? 9.490 6.524 22.301 1.00 71.81 217 PRO A CA 1
ATOM 1731 C C . PRO A 1 217 ? 9.015 7.284 23.546 1.00 71.81 217 PRO A C 1
ATOM 1733 O O . PRO A 1 217 ? 8.941 6.723 24.642 1.00 71.81 217 PRO A O 1
ATOM 1736 N N . GLU A 1 218 ? 8.683 8.561 23.381 1.00 78.75 218 GLU A N 1
ATOM 1737 C CA . GLU A 1 218 ? 8.001 9.344 24.413 1.00 78.75 218 GLU A CA 1
ATOM 1738 C C . GLU A 1 218 ? 6.518 8.949 24.490 1.00 78.75 218 GLU A C 1
ATOM 1740 O O . GLU A 1 218 ? 5.927 8.517 23.505 1.00 78.75 218 GLU A O 1
ATOM 1745 N N . LEU A 1 219 ? 5.868 9.108 25.646 1.00 80.06 219 LEU A N 1
ATOM 1746 C CA . LEU A 1 219 ? 4.432 8.803 25.758 1.00 80.06 219 LEU A CA 1
ATOM 1747 C C . LEU A 1 219 ? 3.551 9.804 24.987 1.00 80.06 219 LEU A C 1
ATOM 1749 O O . LEU A 1 219 ? 2.449 9.457 24.572 1.00 80.06 219 LEU A O 1
ATOM 1753 N N . SER A 1 220 ? 4.055 11.018 24.755 1.00 80.75 220 SER A N 1
ATOM 1754 C CA . SER A 1 220 ? 3.421 12.071 23.946 1.00 80.75 220 SER A CA 1
ATOM 1755 C C . SER A 1 220 ? 3.191 11.651 22.491 1.00 80.75 220 SER A C 1
ATOM 1757 O O . SER A 1 220 ? 2.316 12.191 21.819 1.00 80.75 220 SER A O 1
ATOM 1759 N N . ILE A 1 221 ? 3.917 10.641 21.991 1.00 79.50 221 ILE A N 1
ATOM 1760 C CA . ILE A 1 221 ? 3.715 10.116 20.632 1.00 79.50 221 ILE A CA 1
ATOM 1761 C C . ILE A 1 221 ? 2.303 9.554 20.464 1.00 79.50 221 ILE A C 1
ATOM 1763 O O . ILE A 1 221 ? 1.854 9.408 19.335 1.00 79.50 221 ILE A O 1
ATOM 1767 N N . PHE A 1 222 ? 1.649 9.168 21.564 1.00 83.69 222 PHE A N 1
ATOM 1768 C CA . PHE A 1 222 ? 0.320 8.565 21.576 1.00 83.69 222 PHE A CA 1
ATOM 1769 C C . PHE A 1 222 ? -0.803 9.604 21.630 1.00 83.69 222 PHE A C 1
ATOM 1771 O O . PHE A 1 222 ? -1.986 9.250 21.617 1.00 83.69 222 PHE A O 1
ATOM 1778 N N . ASP A 1 223 ? -0.461 10.890 21.695 1.00 83.81 223 ASP A N 1
ATOM 1779 C CA . ASP A 1 223 ? -1.445 11.958 21.634 1.00 83.81 223 ASP A CA 1
ATOM 1780 C C . ASP A 1 223 ? -2.109 11.976 20.255 1.00 83.81 223 ASP A C 1
ATOM 1782 O O . ASP A 1 223 ? -1.439 12.000 19.226 1.00 83.81 223 ASP A O 1
ATOM 1786 N N . GLY A 1 224 ? -3.444 11.929 20.233 1.00 84.69 224 GLY A N 1
ATOM 1787 C CA . GLY A 1 224 ? -4.239 11.834 19.011 1.00 84.69 224 GLY A CA 1
ATOM 1788 C C . GLY A 1 224 ? -4.654 10.411 18.625 1.00 84.69 224 GLY A C 1
ATOM 1789 O O . GLY A 1 224 ? -5.405 10.260 17.662 1.00 84.69 224 GLY A O 1
ATOM 1790 N N . PHE A 1 225 ? -4.231 9.369 19.352 1.00 89.31 225 PHE A N 1
ATOM 1791 C CA . PHE A 1 225 ? -4.735 7.995 19.156 1.00 89.31 225 PHE A CA 1
ATOM 1792 C C . PHE A 1 225 ? -6.263 7.907 19.265 1.00 89.31 225 PHE A C 1
ATOM 1794 O O . PHE A 1 225 ? -6.903 7.168 18.520 1.00 89.31 225 PHE A O 1
ATOM 1801 N N . ASP A 1 226 ? -6.845 8.722 20.139 1.00 89.69 226 ASP A N 1
ATOM 1802 C CA . ASP A 1 226 ? -8.284 8.893 20.316 1.00 89.69 226 ASP A CA 1
ATOM 1803 C C . ASP A 1 226 ? -8.997 9.284 19.010 1.00 89.69 226 ASP A C 1
ATOM 1805 O O . ASP A 1 226 ? -10.122 8.853 18.763 1.00 89.69 226 ASP A O 1
ATOM 1809 N N . ALA A 1 227 ? -8.324 10.008 18.107 1.00 90.31 227 ALA A N 1
ATOM 1810 C CA . ALA A 1 227 ? -8.867 10.320 16.787 1.00 90.31 227 ALA A CA 1
ATOM 1811 C C . ALA A 1 227 ? -8.964 9.084 15.876 1.00 90.31 227 ALA A C 1
ATOM 1813 O O . ALA A 1 227 ? -9.837 9.029 15.010 1.00 90.31 227 ALA A O 1
ATOM 1814 N N . VAL A 1 228 ? -8.082 8.095 16.052 1.00 92.00 228 VAL A N 1
ATOM 1815 C CA . VAL A 1 228 ? -8.125 6.828 15.307 1.00 92.00 228 VAL A CA 1
ATOM 1816 C C . VAL A 1 228 ? -9.224 5.924 15.861 1.00 92.00 228 VAL A C 1
ATOM 1818 O O . VAL A 1 228 ? -9.996 5.384 15.069 1.00 92.00 228 VAL A O 1
ATOM 1821 N N . ASP A 1 229 ? -9.352 5.824 17.188 1.00 92.56 229 ASP A N 1
ATOM 1822 C CA . ASP A 1 229 ? -10.456 5.104 17.846 1.00 92.56 229 ASP A CA 1
ATOM 1823 C C . ASP A 1 229 ? -11.812 5.660 17.378 1.00 92.56 229 ASP A C 1
ATOM 1825 O O . ASP A 1 229 ? -12.654 4.933 16.850 1.00 92.56 229 ASP A O 1
ATOM 1829 N N . ALA A 1 230 ? -11.963 6.989 17.435 1.00 92.12 230 ALA A N 1
ATOM 1830 C CA . ALA A 1 230 ? -13.172 7.691 17.014 1.00 92.12 230 ALA A CA 1
ATOM 1831 C C . ALA A 1 230 ? -13.452 7.589 15.507 1.00 92.12 230 ALA A C 1
ATOM 1833 O O . ALA A 1 230 ? -14.611 7.667 15.096 1.00 92.12 230 ALA A O 1
ATOM 1834 N N . ALA A 1 231 ? -12.426 7.430 14.664 1.00 92.69 231 ALA A N 1
ATOM 1835 C CA . ALA A 1 231 ? -12.605 7.259 13.223 1.00 92.69 231 ALA A CA 1
ATOM 1836 C C . ALA A 1 231 ? -13.132 5.862 12.859 1.00 92.69 231 ALA A C 1
ATOM 1838 O O . ALA A 1 231 ? -13.813 5.718 11.842 1.00 92.69 231 ALA A O 1
ATOM 1839 N N . LEU A 1 232 ? -12.855 4.844 13.678 1.00 93.75 232 LEU A N 1
ATOM 1840 C CA . LEU A 1 232 ? -13.163 3.433 13.421 1.00 93.75 232 LEU A CA 1
ATOM 1841 C C . LEU A 1 232 ? -14.532 3.000 13.967 1.00 93.75 232 LEU A C 1
ATOM 1843 O O . LEU A 1 232 ? -14.701 1.889 14.482 1.00 93.75 232 LEU A O 1
ATOM 1847 N N . GLN A 1 233 ? -15.531 3.869 13.797 1.00 91.38 233 GLN A N 1
ATOM 1848 C CA . GLN A 1 233 ? -16.893 3.656 14.292 1.00 91.38 233 GLN A CA 1
ATOM 1849 C C . GLN A 1 233 ? -17.499 2.346 13.754 1.00 91.38 233 GLN A C 1
ATOM 1851 O O . GLN A 1 233 ? -17.434 2.103 12.538 1.00 91.38 233 GLN A O 1
ATOM 1856 N N . PRO A 1 234 ? -18.119 1.508 14.607 1.00 89.81 234 PRO A N 1
ATOM 1857 C CA . PRO A 1 234 ? -18.714 0.231 14.200 1.00 89.81 234 PRO A CA 1
ATOM 1858 C C . PRO A 1 234 ? -19.718 0.360 13.050 1.00 89.81 234 PRO A C 1
ATOM 1860 O O . PRO A 1 234 ? -19.794 -0.504 12.176 1.00 89.81 234 PRO A O 1
ATOM 1863 N N . GLU A 1 235 ? -20.465 1.462 13.006 1.00 91.56 235 GLU A N 1
ATOM 1864 C CA . GLU A 1 235 ? -21.490 1.730 11.998 1.00 91.56 235 GLU A CA 1
ATOM 1865 C C . GLU A 1 235 ? -20.882 1.908 10.602 1.00 91.56 235 GLU A C 1
ATOM 1867 O O . GLU A 1 235 ? -21.497 1.527 9.600 1.00 91.56 235 GLU A O 1
ATOM 1872 N N . LEU A 1 236 ? -19.669 2.466 10.542 1.00 92.62 236 LEU A N 1
ATOM 1873 C CA . LEU A 1 236 ? -18.924 2.737 9.314 1.00 92.62 236 LEU A CA 1
ATOM 1874 C C . LEU A 1 236 ? -18.025 1.557 8.913 1.00 92.62 236 LEU A C 1
ATOM 1876 O O . LEU A 1 236 ? -17.829 1.323 7.720 1.00 92.62 236 LEU A O 1
ATOM 1880 N N . PHE A 1 237 ? -17.529 0.795 9.890 1.00 94.81 237 PHE A N 1
ATOM 1881 C CA . PHE A 1 237 ? -16.560 -0.296 9.730 1.00 94.81 237 PHE A CA 1
ATOM 1882 C C . PHE A 1 237 ? -17.131 -1.645 10.188 1.00 94.81 237 PHE A C 1
ATOM 1884 O O . PHE A 1 237 ? -16.534 -2.360 10.991 1.00 94.81 237 PHE A O 1
ATOM 1891 N N . LYS A 1 238 ? -18.306 -2.005 9.661 1.00 92.94 238 LYS A N 1
ATOM 1892 C CA . LYS A 1 238 ? -19.065 -3.200 10.078 1.00 92.94 238 LYS A CA 1
ATOM 1893 C C . LYS A 1 238 ? -18.329 -4.527 9.881 1.00 92.94 238 LYS A C 1
ATOM 1895 O O . LYS A 1 238 ? -18.563 -5.455 10.645 1.00 92.94 238 LYS A O 1
ATOM 1900 N N . ALA A 1 239 ? -17.495 -4.634 8.847 1.00 95.56 239 ALA A N 1
ATOM 1901 C CA . ALA A 1 239 ? -16.754 -5.857 8.542 1.00 95.56 239 ALA A CA 1
ATOM 1902 C C . ALA A 1 239 ? -15.346 -5.892 9.158 1.00 95.56 239 ALA A C 1
ATOM 1904 O O . ALA A 1 239 ? -14.650 -6.886 8.968 1.00 95.56 239 ALA A O 1
ATOM 1905 N N . LEU A 1 240 ? -14.930 -4.844 9.879 1.00 97.19 240 LEU A N 1
ATOM 1906 C CA . LEU A 1 240 ? -13.591 -4.756 10.455 1.00 97.19 240 LEU A CA 1
ATOM 1907 C C . LEU A 1 240 ? -13.444 -5.778 11.582 1.00 97.19 240 LEU A C 1
ATOM 1909 O O . LEU A 1 240 ? -14.134 -5.697 12.600 1.00 97.19 240 LEU A O 1
ATOM 1913 N N . GLN A 1 241 ? -12.539 -6.728 11.372 1.00 96.06 241 GLN A N 1
ATOM 1914 C CA . GLN A 1 241 ? -12.279 -7.858 12.261 1.00 96.06 241 GLN A CA 1
ATOM 1915 C C . GLN A 1 241 ? -10.993 -7.674 13.057 1.00 96.06 241 GLN A C 1
ATOM 1917 O O . GLN A 1 241 ? -10.924 -8.125 14.195 1.00 96.06 241 GLN A O 1
ATOM 1922 N N . ALA A 1 242 ? -9.987 -7.022 12.468 1.00 96.56 242 ALA A N 1
ATOM 1923 C CA . ALA A 1 242 ? -8.690 -6.849 13.103 1.00 96.56 242 ALA A CA 1
ATOM 1924 C C . ALA A 1 242 ? -8.113 -5.450 12.864 1.00 96.56 242 ALA A C 1
ATOM 1926 O O . ALA A 1 242 ? -8.072 -4.946 11.739 1.00 96.56 242 ALA A O 1
ATOM 1927 N N . VAL A 1 243 ? -7.609 -4.858 13.940 1.00 97.31 243 VAL A N 1
ATOM 1928 C CA . VAL A 1 243 ? -6.765 -3.671 13.954 1.00 97.31 243 VAL A CA 1
ATOM 1929 C C . VAL A 1 243 ? -5.436 -4.071 14.572 1.00 97.31 243 VAL A C 1
ATOM 1931 O O . VAL A 1 243 ? -5.373 -4.413 15.745 1.00 97.31 243 VAL A O 1
ATOM 1934 N N . LYS A 1 244 ? -4.362 -4.042 13.792 1.00 96.81 244 LYS A N 1
ATOM 1935 C CA . LYS A 1 244 ? -3.013 -4.350 14.267 1.00 96.81 244 LYS A CA 1
ATOM 1936 C C . LYS A 1 244 ? -2.243 -3.059 14.434 1.00 96.81 244 LYS A C 1
ATOM 1938 O O . LYS A 1 244 ? -2.124 -2.294 13.478 1.00 96.81 244 LYS A O 1
ATOM 1943 N N . LEU A 1 245 ? -1.714 -2.827 15.624 1.00 94.19 245 LEU A N 1
ATOM 1944 C CA . LEU A 1 245 ? -0.816 -1.722 15.909 1.00 94.19 245 LEU A CA 1
ATOM 1945 C C . LEU A 1 245 ? 0.555 -2.282 16.276 1.00 94.19 245 LEU A C 1
ATOM 1947 O O . LEU A 1 245 ? 0.760 -2.765 17.388 1.00 94.19 245 LEU A O 1
ATOM 1951 N N . ASP A 1 246 ? 1.496 -2.182 15.344 1.00 91.25 246 ASP A N 1
ATOM 1952 C CA . ASP A 1 246 ? 2.876 -2.598 15.566 1.00 91.25 246 ASP A CA 1
ATOM 1953 C C . ASP A 1 246 ? 3.748 -1.374 15.818 1.00 91.25 246 ASP A C 1
ATOM 1955 O O . ASP A 1 246 ? 3.988 -0.571 14.917 1.00 91.25 246 ASP A O 1
ATOM 1959 N N . ILE A 1 247 ? 4.270 -1.254 17.032 1.00 87.69 247 ILE A N 1
ATOM 1960 C CA . ILE A 1 247 ? 5.232 -0.218 17.398 1.00 87.69 247 ILE A CA 1
ATOM 1961 C C . ILE A 1 247 ? 6.574 -0.905 17.613 1.00 87.69 247 ILE A C 1
ATOM 1963 O O . ILE A 1 247 ? 6.785 -1.629 18.592 1.00 87.69 247 ILE A O 1
ATOM 1967 N N . LYS A 1 248 ? 7.490 -0.686 16.673 1.00 84.06 248 LYS A N 1
ATOM 1968 C CA . LYS A 1 248 ? 8.864 -1.172 16.772 1.00 84.06 248 LYS A CA 1
ATOM 1969 C C . LYS A 1 248 ? 9.735 -0.036 17.249 1.00 84.06 248 LYS A C 1
ATOM 1971 O O . LYS A 1 248 ? 9.626 1.048 16.704 1.00 84.06 248 LYS A O 1
ATOM 1976 N N . TYR A 1 249 ? 10.606 -0.260 18.220 1.00 78.50 249 TYR A N 1
ATOM 1977 C CA . TYR A 1 249 ? 11.565 0.760 18.648 1.00 78.50 249 TYR A CA 1
ATOM 1978 C C . TYR A 1 249 ? 12.966 0.171 18.683 1.00 78.50 249 TYR A C 1
ATOM 1980 O O . TYR A 1 249 ? 13.183 -0.881 19.270 1.00 78.50 249 TYR A O 1
ATOM 1988 N N . ILE A 1 250 ? 13.923 0.815 18.020 1.00 70.25 250 ILE A N 1
ATOM 1989 C CA . ILE A 1 250 ? 15.325 0.410 18.002 1.00 70.25 250 ILE A CA 1
ATOM 1990 C C . ILE A 1 250 ? 15.979 1.005 19.252 1.00 70.25 250 ILE A C 1
ATOM 1992 O O . ILE A 1 250 ? 16.214 2.218 19.269 1.00 70.25 250 ILE A O 1
ATOM 1996 N N . PRO A 1 251 ? 16.254 0.207 20.305 1.00 64.38 251 PRO A N 1
ATOM 1997 C CA . PRO A 1 251 ? 16.943 0.721 21.479 1.00 64.38 251 PRO A CA 1
ATOM 1998 C C . PRO A 1 251 ? 18.349 1.170 21.083 1.00 64.38 251 PRO A C 1
ATOM 2000 O O . PRO A 1 251 ? 19.000 0.539 20.240 1.00 64.38 251 PRO A O 1
ATOM 2003 N N . ASN A 1 252 ? 18.839 2.244 21.702 1.00 64.06 252 ASN A N 1
ATOM 2004 C CA . ASN A 1 252 ? 20.242 2.591 21.545 1.00 64.06 252 ASN A CA 1
ATOM 2005 C C . ASN A 1 252 ? 21.113 1.453 22.104 1.00 64.06 252 ASN A C 1
ATOM 2007 O O . ASN A 1 252 ? 20.722 0.793 23.070 1.00 64.06 252 ASN A O 1
ATOM 2011 N N . PRO A 1 253 ? 22.312 1.214 21.541 1.00 59.94 253 PRO A N 1
ATOM 2012 C CA . PRO A 1 253 ? 23.205 0.146 21.999 1.00 59.94 253 PRO A CA 1
ATOM 2013 C C . PRO A 1 253 ? 23.567 0.230 23.490 1.00 59.94 253 PRO A C 1
ATOM 2015 O O . PRO A 1 253 ? 23.954 -0.776 24.081 1.00 59.94 253 PRO A O 1
ATOM 2018 N N . THR A 1 254 ? 23.448 1.421 24.077 1.00 59.25 254 THR A N 1
ATOM 2019 C CA . THR A 1 254 ? 23.701 1.731 25.487 1.00 59.25 254 THR A CA 1
ATOM 2020 C C . THR A 1 254 ? 22.552 1.356 26.426 1.00 59.25 254 THR A C 1
ATOM 2022 O O . THR A 1 254 ? 22.791 1.223 27.619 1.00 59.25 254 THR A O 1
ATOM 2025 N N . ASP A 1 255 ? 21.341 1.114 25.915 1.00 58.09 255 ASP A N 1
ATOM 2026 C CA . ASP A 1 255 ? 20.106 1.057 26.719 1.00 58.09 255 ASP A CA 1
ATOM 2027 C C . ASP A 1 255 ? 19.600 -0.392 26.904 1.00 58.09 255 ASP A C 1
ATOM 2029 O O . ASP A 1 255 ? 18.398 -0.665 26.936 1.00 58.09 255 ASP A O 1
ATOM 2033 N N . ARG A 1 256 ? 20.529 -1.357 26.973 1.00 55.69 256 ARG A N 1
ATOM 2034 C CA . ARG A 1 256 ? 20.259 -2.806 26.848 1.00 55.69 256 ARG A CA 1
ATOM 2035 C C . ARG A 1 256 ? 19.343 -3.421 27.916 1.00 55.69 256 ARG A C 1
ATOM 2037 O O . ARG A 1 256 ? 18.856 -4.523 27.678 1.00 55.69 256 ARG A O 1
ATOM 2044 N N . GLU A 1 257 ? 19.091 -2.754 29.040 1.00 53.72 257 GLU A N 1
ATOM 2045 C CA . GLU A 1 257 ? 18.362 -3.343 30.179 1.00 53.72 257 GLU A CA 1
ATOM 2046 C C . GLU A 1 257 ? 16.935 -2.791 30.396 1.00 53.72 257 GLU A C 1
ATOM 2048 O O . GLU A 1 257 ? 16.165 -3.392 31.139 1.00 53.72 257 GLU A O 1
ATOM 2053 N N . GLU A 1 258 ? 16.507 -1.720 29.706 1.00 53.38 258 GLU A N 1
ATOM 2054 C CA . GLU A 1 258 ? 15.228 -1.033 30.011 1.00 53.38 258 GLU A CA 1
ATOM 2055 C C . GLU A 1 258 ? 14.054 -1.323 29.050 1.00 53.38 258 GLU A C 1
ATOM 2057 O O . GLU A 1 258 ? 12.925 -0.899 29.308 1.00 53.38 258 GLU A O 1
ATOM 2062 N N . GLY A 1 259 ? 14.263 -2.058 27.951 1.00 54.91 259 GLY A N 1
ATOM 2063 C CA . GLY A 1 259 ? 13.232 -2.247 26.912 1.00 54.91 259 GLY A CA 1
ATOM 2064 C C . GLY A 1 259 ? 11.925 -2.891 27.412 1.00 54.91 259 GLY A C 1
ATOM 2065 O O . GLY A 1 259 ? 10.828 -2.487 27.021 1.00 54.91 259 GLY A O 1
ATOM 2066 N N . GLN A 1 260 ? 12.005 -3.850 28.341 1.00 56.97 260 GLN A N 1
ATOM 2067 C CA . GLN A 1 260 ? 10.806 -4.472 28.923 1.00 56.97 260 GLN A CA 1
ATOM 2068 C C . GLN A 1 260 ? 10.056 -3.539 29.885 1.00 56.97 260 GLN A C 1
ATOM 2070 O O . GLN A 1 260 ? 8.826 -3.542 29.885 1.00 56.97 260 GLN A O 1
ATOM 2075 N N . ALA A 1 261 ? 10.758 -2.687 30.641 1.00 60.75 261 ALA A N 1
ATOM 2076 C CA . ALA A 1 261 ? 10.145 -1.790 31.626 1.00 60.75 261 ALA A CA 1
ATOM 2077 C C . ALA A 1 261 ? 9.257 -0.701 30.991 1.00 60.75 261 ALA A C 1
ATOM 2079 O O . ALA A 1 261 ? 8.336 -0.197 31.629 1.00 60.75 261 ALA A O 1
ATOM 2080 N N . LEU A 1 262 ? 9.501 -0.359 29.722 1.00 68.69 262 LEU A N 1
ATOM 2081 C CA . LEU A 1 262 ? 8.720 0.628 28.966 1.00 68.69 262 LEU A CA 1
ATOM 2082 C C . LEU A 1 262 ? 7.445 0.060 28.338 1.00 68.69 262 LEU A C 1
ATOM 2084 O O . LEU A 1 262 ? 6.511 0.806 28.048 1.00 68.69 262 LEU A O 1
ATOM 2088 N N . THR A 1 263 ? 7.390 -1.257 28.152 1.00 75.69 263 THR A N 1
ATOM 2089 C CA . THR A 1 263 ? 6.310 -1.920 27.413 1.00 75.69 263 THR A CA 1
ATOM 2090 C C . THR A 1 263 ? 4.977 -1.826 28.163 1.00 75.69 263 THR A C 1
ATOM 2092 O O . THR A 1 263 ? 3.952 -1.517 27.559 1.00 75.69 263 THR A O 1
ATOM 2095 N N . GLU A 1 264 ? 4.994 -2.010 29.486 1.00 81.06 264 GLU A N 1
ATOM 2096 C CA . GLU A 1 264 ? 3.790 -1.953 30.329 1.00 81.06 264 GLU A CA 1
ATOM 2097 C C . GLU A 1 264 ? 3.167 -0.542 30.401 1.00 81.06 264 GLU A C 1
ATOM 2099 O O . GLU A 1 264 ? 1.978 -0.407 30.090 1.00 81.06 264 GLU A O 1
ATOM 2104 N N . PRO A 1 265 ? 3.922 0.538 30.707 1.00 83.69 265 PRO A N 1
ATOM 2105 C CA . PRO A 1 265 ? 3.390 1.901 30.651 1.00 83.69 265 PRO A CA 1
ATOM 2106 C C . PRO A 1 265 ? 2.820 2.276 29.279 1.00 83.69 265 PRO A C 1
ATOM 2108 O O . PRO A 1 265 ? 1.746 2.872 29.203 1.00 83.69 265 PRO A O 1
ATOM 2111 N N . MET A 1 266 ? 3.503 1.905 28.188 1.00 85.44 266 MET A N 1
ATOM 2112 C CA . MET A 1 266 ? 3.021 2.169 26.828 1.00 85.44 266 MET A CA 1
ATOM 2113 C C . MET A 1 266 ? 1.711 1.428 26.557 1.00 85.44 266 MET A C 1
ATOM 2115 O O . MET A 1 266 ? 0.749 2.031 26.088 1.00 85.44 266 MET A O 1
ATOM 2119 N N . MET A 1 267 ? 1.634 0.143 26.909 1.00 87.50 267 MET A N 1
ATOM 2120 C CA . MET A 1 267 ? 0.417 -0.651 26.748 1.00 87.50 267 MET A CA 1
ATOM 2121 C C . MET A 1 267 ? -0.761 -0.066 27.542 1.00 87.50 267 MET A C 1
ATOM 2123 O O . MET A 1 267 ? -1.883 -0.030 27.036 1.00 87.50 267 MET A O 1
ATOM 2127 N N . ALA A 1 268 ? -0.527 0.432 28.761 1.00 89.38 268 ALA A N 1
ATOM 2128 C CA . ALA A 1 268 ? -1.558 1.080 29.572 1.00 89.38 268 ALA A CA 1
ATOM 2129 C C . ALA A 1 268 ? -2.089 2.372 28.923 1.00 89.38 268 ALA A C 1
ATOM 2131 O O . ALA A 1 268 ? -3.304 2.589 28.874 1.00 89.38 268 ALA A O 1
ATOM 2132 N N . VAL A 1 269 ? -1.198 3.202 28.369 1.00 90.69 269 VAL A N 1
ATOM 2133 C CA . VAL A 1 269 ? -1.589 4.406 27.618 1.00 90.69 269 VAL A CA 1
ATOM 2134 C C . VAL A 1 269 ? -2.392 4.029 26.373 1.00 90.69 269 VAL A C 1
ATOM 2136 O O . VAL A 1 269 ? -3.473 4.573 26.164 1.00 90.69 269 VAL A O 1
ATOM 2139 N N . ILE A 1 270 ? -1.930 3.050 25.592 1.00 90.69 270 ILE A N 1
ATOM 2140 C CA . ILE A 1 270 ? -2.609 2.591 24.370 1.00 90.69 270 ILE A CA 1
ATOM 2141 C C . ILE A 1 270 ? -4.017 2.068 24.686 1.00 90.69 270 ILE A C 1
ATOM 2143 O O . ILE A 1 270 ? -4.974 2.449 24.016 1.00 90.69 270 ILE A O 1
ATOM 2147 N N . LYS A 1 271 ? -4.175 1.267 25.747 1.00 91.75 271 LYS A N 1
ATOM 2148 C CA . LYS A 1 271 ? -5.492 0.797 26.215 1.00 91.75 271 LYS A CA 1
ATOM 2149 C C . LYS A 1 271 ? -6.428 1.940 26.588 1.00 91.75 271 LYS A C 1
ATOM 2151 O O . LYS A 1 271 ? -7.607 1.895 26.257 1.00 91.75 271 LYS A O 1
ATOM 2156 N N . THR A 1 272 ? -5.896 2.973 27.234 1.00 92.94 272 THR A N 1
ATOM 2157 C CA . THR A 1 272 ? -6.669 4.162 27.621 1.00 92.94 272 THR A CA 1
ATOM 2158 C C . THR A 1 272 ? -7.097 4.987 26.403 1.00 92.94 272 THR A C 1
ATOM 2160 O O . THR A 1 272 ? -8.140 5.633 26.439 1.00 92.94 272 THR A O 1
ATOM 2163 N N . LYS A 1 273 ? -6.308 4.973 25.322 1.00 92.62 273 LYS A N 1
ATOM 2164 C CA . LYS A 1 273 ? -6.569 5.741 24.096 1.00 92.62 273 LYS A CA 1
ATOM 2165 C C . LYS A 1 273 ? -7.427 5.009 23.053 1.00 92.62 273 LYS A C 1
ATOM 2167 O O . LYS A 1 273 ? -7.953 5.680 22.172 1.00 92.62 273 LYS A O 1
ATOM 2172 N N . PHE A 1 274 ? -7.584 3.686 23.158 1.00 93.19 274 PHE A N 1
ATOM 2173 C CA . PHE A 1 274 ? -8.432 2.868 22.273 1.00 93.19 274 PHE A CA 1
ATOM 2174 C C . PHE A 1 274 ? -9.581 2.141 22.998 1.00 93.19 274 PHE A C 1
ATOM 2176 O O . PHE A 1 274 ? -9.732 0.922 22.839 1.00 93.19 274 PHE A O 1
ATOM 2183 N N . PRO A 1 275 ? -10.374 2.826 23.841 1.00 93.50 275 PRO A N 1
ATOM 2184 C CA . PRO A 1 275 ? -11.406 2.161 24.628 1.00 93.50 275 PRO A CA 1
ATOM 2185 C C . PRO A 1 275 ? -12.401 1.382 23.754 1.00 93.50 275 PRO A C 1
ATOM 2187 O O . PRO A 1 275 ? -12.742 0.251 24.102 1.00 93.50 275 PRO A O 1
ATOM 2190 N N . GLU A 1 276 ? -12.811 1.920 22.600 1.00 93.12 276 GLU A N 1
ATOM 2191 C CA . GLU A 1 276 ? -13.822 1.290 21.743 1.00 93.12 276 GLU A CA 1
ATOM 2192 C C . GLU A 1 276 ? -13.279 0.053 21.018 1.00 93.12 276 GLU A C 1
ATOM 2194 O O . GLU A 1 276 ? -13.937 -0.993 20.963 1.00 93.12 276 GLU A O 1
ATOM 2199 N N . LEU A 1 277 ? -12.060 0.125 20.476 1.00 93.44 277 LEU A N 1
ATOM 2200 C CA . LEU A 1 277 ? -11.451 -1.024 19.801 1.00 93.44 277 LEU A CA 1
ATOM 2201 C C . LEU A 1 277 ? -11.141 -2.178 20.768 1.00 93.44 277 LEU A C 1
ATOM 2203 O O . LEU A 1 277 ? -11.325 -3.344 20.399 1.00 93.44 277 LEU A O 1
ATOM 2207 N N . PHE A 1 278 ? -10.713 -1.874 22.001 1.00 93.69 278 PHE A N 1
ATOM 2208 C CA . PHE A 1 278 ? -10.520 -2.889 23.043 1.00 93.69 278 PHE A CA 1
ATOM 2209 C C . PHE A 1 278 ? -11.850 -3.474 23.522 1.00 93.69 278 PHE A C 1
ATOM 2211 O O . PHE A 1 278 ? -11.946 -4.693 23.661 1.00 93.69 278 PHE A O 1
ATOM 2218 N N . ALA A 1 279 ? -12.891 -2.654 23.704 1.00 93.25 279 ALA A N 1
ATOM 2219 C CA . ALA A 1 279 ? -14.227 -3.133 24.072 1.00 93.25 279 ALA A CA 1
ATOM 2220 C C . ALA A 1 279 ? -14.804 -4.113 23.034 1.00 93.25 279 ALA A C 1
ATOM 2222 O O . ALA A 1 279 ? -15.506 -5.060 23.384 1.00 93.25 279 ALA A O 1
ATOM 2223 N N . ARG A 1 280 ? -14.461 -3.922 21.756 1.00 92.62 280 ARG A N 1
ATOM 2224 C CA . ARG A 1 280 ? -14.840 -4.809 20.644 1.00 92.62 280 ARG A CA 1
ATOM 2225 C C . ARG A 1 280 ? -13.937 -6.032 20.478 1.00 92.62 280 ARG A C 1
ATOM 2227 O O . ARG A 1 280 ? -14.269 -6.900 19.677 1.00 92.62 280 ARG A O 1
ATOM 2234 N N . ASN A 1 281 ? -12.817 -6.105 21.200 1.00 94.19 281 ASN A N 1
ATOM 2235 C CA . ASN A 1 281 ? -11.811 -7.164 21.093 1.00 94.19 281 ASN A CA 1
ATOM 2236 C C . ASN A 1 281 ? -11.293 -7.385 19.656 1.00 94.19 281 ASN A C 1
ATOM 2238 O O . ASN A 1 281 ? -11.149 -8.519 19.204 1.00 94.19 281 ASN A O 1
ATOM 2242 N N . ILE A 1 282 ? -11.045 -6.291 18.929 1.00 94.88 282 ILE A N 1
ATOM 2243 C CA . ILE A 1 282 ? -10.523 -6.341 17.552 1.00 94.88 282 ILE A CA 1
ATOM 2244 C C . ILE A 1 282 ? -9.120 -5.752 17.414 1.00 94.88 282 ILE A C 1
ATOM 2246 O O . ILE A 1 282 ? -8.570 -5.785 16.320 1.00 94.88 282 ILE A O 1
ATOM 2250 N N . ILE A 1 283 ? -8.542 -5.189 18.479 1.00 95.81 283 ILE A N 1
ATOM 2251 C CA . ILE A 1 283 ? -7.205 -4.589 18.440 1.00 95.81 283 ILE A CA 1
ATOM 2252 C C . ILE A 1 283 ? -6.138 -5.528 19.005 1.00 95.81 283 ILE A C 1
ATOM 2254 O O . ILE A 1 283 ? -6.240 -6.016 20.129 1.00 95.81 283 ILE A O 1
ATOM 2258 N N . GLU A 1 284 ? -5.081 -5.726 18.226 1.00 95.00 284 GLU A N 1
ATOM 2259 C CA . GLU A 1 284 ? -3.848 -6.399 18.615 1.00 95.00 284 GLU A CA 1
ATOM 2260 C C . GLU A 1 284 ? -2.719 -5.367 18.634 1.00 95.00 284 GLU A C 1
ATOM 2262 O O . GLU A 1 284 ? -2.511 -4.640 17.661 1.00 95.00 284 GLU A O 1
ATOM 2267 N N . VAL A 1 285 ? -1.987 -5.292 19.745 1.00 91.38 285 VAL A N 1
ATOM 2268 C CA . VAL A 1 285 ? -0.891 -4.334 19.921 1.00 91.38 285 VAL A CA 1
ATOM 2269 C C . VAL A 1 285 ? 0.406 -5.099 20.130 1.00 91.38 285 VAL A C 1
ATOM 2271 O O . VAL A 1 285 ? 0.551 -5.822 21.117 1.00 91.38 285 VAL A O 1
ATOM 2274 N N . SER A 1 286 ? 1.362 -4.894 19.229 1.00 88.81 286 SER A N 1
ATOM 2275 C CA . SER A 1 286 ? 2.692 -5.493 19.304 1.00 88.81 286 SER A CA 1
ATOM 2276 C C . SER A 1 286 ? 3.720 -4.416 19.627 1.00 88.81 286 SER A C 1
ATOM 2278 O O . SER A 1 286 ? 3.937 -3.487 18.847 1.00 88.81 286 SER A O 1
ATOM 2280 N N . LEU A 1 287 ? 4.378 -4.552 20.777 1.00 83.50 287 LEU A N 1
ATOM 2281 C CA . LEU A 1 287 ? 5.477 -3.692 21.209 1.00 83.50 287 LEU A CA 1
ATOM 2282 C C . LEU A 1 287 ? 6.758 -4.525 21.187 1.00 83.50 287 LEU A C 1
ATOM 2284 O O . LEU A 1 287 ? 6.942 -5.405 22.032 1.00 83.50 287 LEU A O 1
ATOM 2288 N N . HIS A 1 288 ? 7.630 -4.301 20.205 1.00 73.25 288 HIS A N 1
ATOM 2289 C CA . HIS A 1 288 ? 8.838 -5.114 20.052 1.00 73.25 288 HIS A CA 1
ATOM 2290 C C . HIS A 1 288 ? 10.079 -4.253 19.796 1.00 73.25 288 HIS A C 1
ATOM 2292 O O . HIS A 1 288 ? 10.028 -3.341 18.968 1.00 73.25 288 HIS A O 1
ATOM 2298 N N . PRO A 1 289 ? 11.234 -4.575 20.407 1.00 59.69 289 PRO A N 1
ATOM 2299 C CA . PRO A 1 289 ? 12.502 -4.170 19.819 1.00 59.69 289 PRO A CA 1
ATOM 2300 C C . PRO A 1 289 ? 12.630 -4.845 18.438 1.00 59.69 289 PRO A C 1
ATOM 2302 O O . PRO A 1 289 ? 12.167 -5.981 18.276 1.00 59.69 289 PRO A O 1
ATOM 2305 N N . PRO A 1 290 ? 13.201 -4.194 17.406 1.00 52.66 290 PRO A N 1
ATOM 2306 C CA . PRO A 1 290 ? 13.338 -4.807 16.093 1.00 52.66 290 PRO A CA 1
ATOM 2307 C C . PRO A 1 290 ? 14.113 -6.126 16.213 1.00 52.66 290 PRO A C 1
ATOM 2309 O O . PRO A 1 290 ? 14.995 -6.247 17.072 1.00 52.66 290 PRO A O 1
ATOM 2312 N N . PRO A 1 291 ? 13.857 -7.107 15.331 1.00 44.62 291 PRO A N 1
ATOM 2313 C CA . PRO A 1 291 ? 14.743 -8.253 15.223 1.00 44.62 291 PRO A CA 1
ATOM 2314 C C . PRO A 1 291 ? 16.157 -7.733 14.958 1.00 44.62 291 PRO A C 1
ATOM 2316 O O . PRO A 1 291 ? 16.373 -6.976 14.007 1.00 44.62 291 PRO A O 1
ATOM 2319 N N . VAL A 1 292 ? 17.103 -8.107 15.826 1.00 42.31 292 VAL A N 1
ATOM 2320 C CA . VAL A 1 292 ? 18.516 -7.731 15.705 1.00 42.31 292 VAL A CA 1
ATOM 2321 C C . VAL A 1 292 ? 18.947 -8.011 14.263 1.00 42.31 292 VAL A C 1
ATOM 2323 O O . VAL A 1 292 ? 18.828 -9.158 13.816 1.00 42.31 292 VAL A O 1
ATOM 2326 N N . PRO A 1 293 ? 19.397 -7.005 13.488 1.00 40.72 293 PRO A N 1
ATOM 2327 C CA . PRO A 1 293 ? 19.808 -7.251 12.121 1.00 40.72 293 PRO A CA 1
ATOM 2328 C C . PRO A 1 293 ? 20.940 -8.277 12.140 1.00 40.72 293 PRO A C 1
ATOM 2330 O O . PRO A 1 293 ? 21.978 -8.076 12.766 1.00 40.72 293 PRO A O 1
ATOM 2333 N N . MET A 1 294 ? 20.731 -9.383 11.427 1.00 36.00 294 MET A N 1
ATOM 2334 C CA . MET A 1 294 ? 21.653 -10.513 11.265 1.00 36.00 294 MET A CA 1
ATOM 2335 C C . MET A 1 294 ? 22.886 -10.137 10.407 1.00 36.00 294 MET A C 1
ATOM 2337 O O . MET A 1 294 ? 23.323 -10.870 9.523 1.00 36.00 294 MET A O 1
ATOM 2341 N N . ARG A 1 295 ? 23.429 -8.936 10.613 1.00 43.12 295 AR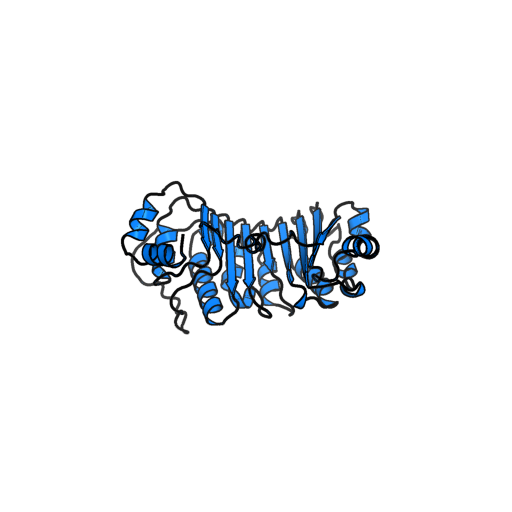G A N 1
ATOM 2342 C CA . ARG A 1 295 ? 24.624 -8.389 9.974 1.00 43.12 295 ARG A CA 1
ATOM 2343 C C . ARG A 1 295 ? 25.440 -7.659 11.026 1.00 43.12 295 ARG A C 1
ATOM 2345 O O . ARG A 1 295 ? 25.377 -6.441 11.100 1.00 43.12 295 ARG A O 1
ATOM 2352 N N . LEU A 1 296 ? 26.158 -8.438 11.833 1.00 37.62 296 LEU A N 1
ATOM 2353 C CA . LEU A 1 296 ? 27.403 -8.058 12.526 1.00 37.62 296 LEU A CA 1
ATOM 2354 C C . LEU A 1 296 ? 28.055 -9.237 13.289 1.00 37.62 296 LEU A C 1
ATOM 2356 O O . LEU A 1 296 ? 29.017 -9.028 14.012 1.00 37.62 296 LEU A O 1
ATOM 2360 N N . MET A 1 297 ? 27.619 -10.492 13.092 1.00 32.88 297 MET A N 1
ATOM 2361 C CA . MET A 1 297 ? 28.322 -11.680 13.624 1.00 32.88 297 MET A CA 1
ATOM 2362 C C . MET A 1 297 ? 29.442 -12.211 12.707 1.00 32.88 297 MET A C 1
ATOM 2364 O O . MET A 1 297 ? 29.839 -13.363 12.829 1.00 32.88 297 MET A O 1
ATOM 2368 N N . SER A 1 298 ? 29.969 -11.405 11.780 1.00 38.16 298 SER A N 1
ATOM 2369 C CA . SER A 1 298 ? 31.095 -11.805 10.915 1.00 38.16 298 SER A CA 1
ATOM 2370 C C . SER A 1 298 ? 32.358 -10.966 11.121 1.00 38.16 298 SER A C 1
ATOM 2372 O O . SER A 1 298 ? 33.194 -10.887 10.227 1.00 38.16 298 SER A O 1
ATOM 2374 N N . SER A 1 299 ? 32.511 -10.315 12.273 1.00 39.03 299 SER A N 1
ATOM 2375 C CA . SER A 1 299 ? 33.755 -9.629 12.625 1.00 39.03 299 SER A CA 1
ATOM 2376 C C . SER A 1 299 ? 34.034 -9.773 14.114 1.00 39.03 299 SER A C 1
ATOM 2378 O O . SER A 1 299 ? 33.828 -8.831 14.867 1.00 39.03 299 SER A O 1
ATOM 2380 N N . LEU A 1 300 ? 34.427 -10.976 14.526 1.00 37.19 300 LEU A N 1
ATOM 2381 C CA . LEU A 1 300 ? 35.198 -11.259 15.741 1.00 37.19 300 LEU A CA 1
ATOM 2382 C C . LEU A 1 300 ? 35.618 -12.738 15.680 1.00 37.19 300 LEU A C 1
ATOM 2384 O O . LEU A 1 300 ? 35.144 -13.572 16.440 1.00 37.19 300 LEU A O 1
ATOM 2388 N N . GLU A 1 301 ? 36.497 -13.069 14.733 1.00 31.39 301 GLU A N 1
ATOM 2389 C CA . GLU A 1 301 ? 37.456 -14.150 14.971 1.00 31.39 301 GLU A CA 1
ATOM 2390 C C . GLU A 1 301 ? 38.766 -13.493 15.423 1.00 31.39 301 GLU A C 1
ATOM 2392 O O . GLU A 1 301 ? 39.251 -12.583 14.741 1.00 31.39 301 GLU A O 1
ATOM 2397 N N . PRO A 1 302 ? 39.337 -13.884 16.573 1.00 36.81 302 PRO A N 1
ATOM 2398 C CA . PRO A 1 302 ? 40.660 -13.435 16.960 1.00 36.81 302 PRO A CA 1
ATOM 2399 C C . PRO A 1 302 ? 41.689 -14.129 16.067 1.00 36.81 302 PRO A C 1
ATOM 2401 O O . PRO A 1 302 ? 41.744 -15.355 15.983 1.00 36.81 302 PRO A O 1
ATOM 2404 N N . THR A 1 303 ? 42.519 -13.327 15.409 1.00 36.66 303 THR A N 1
ATOM 2405 C CA . THR A 1 303 ? 43.672 -13.761 14.625 1.00 36.66 303 THR A CA 1
ATOM 2406 C C . THR A 1 303 ? 44.630 -14.569 15.507 1.00 36.66 303 THR A C 1
ATOM 2408 O O . THR A 1 303 ? 45.497 -14.014 16.180 1.00 36.66 303 THR A O 1
ATOM 2411 N N . LEU A 1 304 ? 44.490 -15.893 15.514 1.00 36.06 304 LEU A N 1
ATOM 2412 C CA . LEU A 1 304 ? 45.527 -16.803 15.988 1.00 36.06 304 LEU A CA 1
ATOM 2413 C C . LEU A 1 304 ? 46.575 -16.924 14.879 1.00 36.06 304 LEU A C 1
ATOM 2415 O O . LEU A 1 304 ? 46.399 -17.649 13.903 1.00 36.06 304 LEU A O 1
ATOM 2419 N N . ALA A 1 305 ? 47.664 -16.171 15.020 1.00 38.34 305 ALA A N 1
ATOM 2420 C CA . ALA A 1 305 ? 48.862 -16.370 14.219 1.00 38.34 305 ALA A CA 1
ATOM 2421 C C . ALA A 1 305 ? 49.464 -17.756 14.530 1.00 38.34 305 ALA A C 1
ATOM 2423 O O . ALA A 1 305 ? 49.669 -18.067 15.708 1.00 38.34 305 ALA A O 1
ATOM 2424 N N . PRO A 1 306 ? 49.799 -18.585 13.527 1.00 41.03 306 PRO A N 1
ATOM 2425 C CA . PRO A 1 306 ? 50.556 -19.795 13.782 1.00 41.03 306 PRO A CA 1
ATOM 2426 C C . PRO A 1 306 ? 52.025 -19.421 14.005 1.00 41.03 306 PRO A C 1
ATOM 2428 O O . PRO A 1 306 ? 52.703 -18.922 13.108 1.00 41.03 306 PRO A O 1
ATOM 2431 N N . ARG A 1 307 ? 52.528 -19.680 15.215 1.00 41.66 307 ARG A N 1
ATOM 2432 C CA . ARG A 1 307 ? 53.955 -19.939 15.420 1.00 41.66 307 ARG A CA 1
ATOM 2433 C C . ARG A 1 307 ? 54.218 -21.372 14.977 1.00 41.66 307 ARG A C 1
ATOM 2435 O O . ARG A 1 307 ? 53.632 -22.288 15.544 1.00 41.66 307 ARG A O 1
ATOM 2442 N N . PHE A 1 308 ? 55.120 -21.553 14.028 1.00 41.56 308 PHE A N 1
ATOM 2443 C CA . PHE A 1 308 ? 55.847 -22.807 13.865 1.00 41.56 308 PHE A CA 1
ATOM 2444 C C . PHE A 1 308 ? 57.351 -22.500 13.780 1.00 41.56 308 PHE A C 1
ATOM 2446 O O . PHE A 1 308 ? 57.696 -21.374 13.411 1.00 41.56 308 PHE A O 1
ATOM 2453 N N . PRO A 1 309 ? 58.194 -23.440 14.247 1.00 52.84 309 PRO A N 1
ATOM 2454 C CA . PRO A 1 309 ? 59.620 -23.243 14.496 1.00 52.84 309 PRO A CA 1
ATOM 2455 C C . PRO A 1 309 ? 60.452 -23.096 13.220 1.00 52.84 309 PRO A C 1
ATOM 2457 O O . PRO A 1 309 ? 60.028 -23.621 12.165 1.00 52.84 309 PRO A O 1
#

Sequence (309 aa):
MSRTALGAWISHPSSFVAISRFSSTQSLMIFRCAFPSFGALRRILTSLPSLTILRLDDPLWPDPAVDLSPRLSHGASIVRRPVLLVLSVSWSSDPSNRRRAQQFINWLSQTATLSSLVDLRVSERGAQVSCMATFGPSLVRFGRCVRRLDIEVGESRDSELERFLYSLTSLEALHLRFDSFRLQPNTWVQVGRLVYTLPRRTQLLELHISVDYFGRPELSIFDGFDAVDAALQPELFKALQAVKLDIKYIPNPTDREEGQALTEPMMAVIKTKFPELFARNIIEVSLHPPPVPMRLMSSLEPTLAPRFP

Secondary structure (DSSP, 8-state):
--HHHHHHHHHSTTHHHHHTT-TT--EEEEES-B-S-HHHHHHHHHT-TT--EEEEES-B-SPPPS---S-------S------SEEEEEEE-SHHHHHHHHHHHHHHTTSTHHHH--EEEEEEESSS--HHHHH-GGGGGGGGT-SEEEEE--SS--HHHHHHHHT-TT--EEEEEEEGGG--THHHHHHHHHHHT-TTGGG--EEEEEEEEESPPPGGGGTTHHHHHHHS-TTT-TT--EEEEEEEEE--TT-TT-HHHHHHHHHHHHHHH-HHHHHTT-EEEEEEPPPPPS-STTS-----PPP--

Organism: NCBI:txid2498619

pLDDT: mean 80.52, std 18.96, range [28.75, 98.56]

InterPro domains:
  IPR032675 Leucine-rich repeat domain superfamily [G3DSA:3.80.10.10] (9-250)